Protein AF-0000000073258471 (afdb_homodimer)

Nearest PDB structures (foldseek):
  2gff-assembly1_A  TM=7.122E-01  e=3.377E-06  Yersinia pestis
  2omo-assembly4_E  TM=6.861E-01  e=1.887E-05  Nitrosomonas europaea
  3qmq-assembly2_B  TM=5.852E-01  e=1.166E-05  Escherichia coli str. K-12 substr. MG1655
  2ifx-assembly1_B  TM=6.495E-01  e=3.056E-05  Cupriavidus necator
  3gz7-assembly1_B  TM=7.194E-01  e=6.766E-04  Bordetella bronchiseptica

Radius of gyration: 17.15 Å; Cα contacts (8 Å, |Δi|>4): 404; chains: 2; bounding box: 32×53×40 Å

Organism: Gibberella zeae (strain ATCC MYA-4620 / CBS 123657 / FGSC 9075 / NRRL 31084 / PH-1) (NCBI:txid229533)

Sequence (202 aa):
MATIIIQYPSGHDFDVDYYVKTHMPLAEKTWKSKGLQSAQVIKLGGDSPYQLYTIMKWESMAHFQAAATAEDAKNVHDDVKNFTTATAELRVGETIADSKLMATIIIQYPSGHDFDVDYYVKTHMPLAEKTWKSKGLQSAQVIKLGGDSPYQLYTIMKWESMAHFQAAATAEDAKNVHDDVKNFTTATAELRVGETIADSKL

Structure (mmCIF, N/CA/C/O backbone):
data_AF-0000000073258471-model_v1
#
loop_
_entity.id
_entity.type
_entity.pdbx_description
1 polymer 'Chromosome 3, complete genome'
#
loop_
_atom_site.group_PDB
_atom_site.id
_atom_site.type_symbol
_atom_site.label_atom_id
_atom_site.label_alt_id
_atom_site.label_comp_id
_atom_site.label_asym_id
_atom_site.label_entity_id
_atom_site.label_seq_id
_atom_site.pdbx_PDB_ins_code
_atom_site.Cartn_x
_atom_site.Cartn_y
_atom_site.Cartn_z
_atom_site.occupancy
_atom_site.B_iso_or_equiv
_atom_site.auth_seq_id
_atom_site.auth_comp_id
_atom_site.auth_asym_id
_atom_site.auth_atom_id
_atom_site.pdbx_PDB_model_num
ATOM 1 N N . MET A 1 1 ? -1.993 9.875 -11.414 1 89.69 1 MET A N 1
ATOM 2 C CA . MET A 1 1 ? -2.416 10.156 -10.047 1 89.69 1 MET A CA 1
ATOM 3 C C . MET A 1 1 ? -1.337 9.758 -9.047 1 89.69 1 MET A C 1
ATOM 5 O O . MET A 1 1 ? -0.807 8.641 -9.109 1 89.69 1 MET A O 1
ATOM 9 N N . ALA A 1 2 ? -0.877 10.75 -8.227 1 97.62 2 ALA A N 1
ATOM 10 C CA . ALA A 1 2 ? 0.203 10.508 -7.27 1 97.62 2 ALA A CA 1
ATOM 11 C C . ALA A 1 2 ? -0.269 9.625 -6.121 1 97.62 2 ALA A C 1
ATOM 13 O O . ALA A 1 2 ? -1.412 9.734 -5.676 1 97.62 2 ALA A O 1
ATOM 14 N N . THR A 1 3 ? 0.584 8.695 -5.738 1 98.62 3 THR A N 1
ATOM 15 C CA . THR A 1 3 ? 0.304 7.836 -4.598 1 98.62 3 THR A CA 1
ATOM 16 C C . THR A 1 3 ? 1.38 7.992 -3.525 1 98.62 3 THR A C 1
ATOM 18 O O . THR A 1 3 ? 2.572 7.875 -3.814 1 98.62 3 THR A O 1
ATOM 21 N N . ILE A 1 4 ? 0.947 8.312 -2.312 1 98.44 4 ILE A N 1
ATOM 22 C CA . ILE A 1 4 ? 1.842 8.453 -1.17 1 98.44 4 ILE A CA 1
ATOM 23 C C . ILE A 1 4 ? 1.637 7.285 -0.206 1 98.44 4 ILE A C 1
ATOM 25 O O . ILE A 1 4 ? 0.507 6.988 0.188 1 98.44 4 ILE A O 1
ATOM 29 N N . ILE A 1 5 ? 2.754 6.652 0.148 1 98.56 5 ILE A N 1
ATOM 30 C CA . ILE A 1 5 ? 2.734 5.566 1.122 1 98.56 5 ILE A CA 1
ATOM 31 C C . ILE A 1 5 ? 3.443 6.008 2.4 1 98.56 5 ILE A C 1
ATOM 33 O O . ILE A 1 5 ? 4.613 6.395 2.367 1 98.56 5 ILE A O 1
ATOM 37 N N . ILE A 1 6 ? 2.691 5.992 3.479 1 98.62 6 ILE A N 1
ATOM 38 C CA . ILE A 1 6 ? 3.25 6.273 4.797 1 98.62 6 ILE A CA 1
ATOM 39 C C . ILE A 1 6 ? 3.438 4.965 5.566 1 98.62 6 ILE A C 1
ATOM 41 O O . ILE A 1 6 ? 2.477 4.23 5.797 1 98.62 6 ILE A O 1
ATOM 45 N N . GLN A 1 7 ? 4.703 4.73 5.949 1 98.56 7 GLN A N 1
ATOM 46 C CA . GLN A 1 7 ? 5.031 3.494 6.652 1 98.56 7 GLN A CA 1
ATOM 47 C C . GLN A 1 7 ? 5.488 3.779 8.078 1 98.56 7 GLN A C 1
ATOM 49 O O . GLN A 1 7 ? 6.445 4.527 8.297 1 98.56 7 GLN A O 1
ATOM 54 N N . TYR A 1 8 ? 4.82 3.156 9.023 1 98.75 8 TYR A N 1
ATOM 55 C CA . TYR A 1 8 ? 5.18 3.324 10.43 1 98.75 8 TYR A CA 1
ATOM 56 C C . TYR A 1 8 ? 5.941 2.107 10.945 1 98.75 8 TYR A C 1
ATOM 58 O O . TYR A 1 8 ? 5.402 0.999 10.977 1 98.75 8 TYR A O 1
ATOM 66 N N . PRO A 1 9 ? 7.16 2.273 11.391 1 98.12 9 PRO A N 1
ATOM 67 C CA . PRO A 1 9 ? 7.961 1.142 11.867 1 98.12 9 PRO A CA 1
ATOM 68 C C . PRO A 1 9 ? 7.371 0.473 13.102 1 98.12 9 PRO A C 1
ATOM 70 O O . PRO A 1 9 ? 6.688 1.127 13.898 1 98.12 9 PRO A O 1
ATOM 73 N N . SER A 1 10 ? 7.703 -0.788 13.258 1 97.88 10 SER A N 1
ATOM 74 C CA . SER A 1 10 ? 7.367 -1.54 14.461 1 97.88 10 SER A CA 1
ATOM 75 C C . SER A 1 10 ? 8.266 -1.14 15.625 1 97.88 10 SER A C 1
ATOM 77 O O . SER A 1 10 ? 9.305 -0.508 15.43 1 97.88 10 SER A O 1
ATOM 79 N N . GLY A 1 11 ? 7.801 -1.448 16.828 1 96.69 11 GLY A N 1
ATOM 80 C CA . GLY A 1 11 ? 8.648 -1.242 18 1 96.69 11 GLY A CA 1
ATOM 81 C C . GLY A 1 11 ? 8.328 0.032 18.75 1 96.69 11 GLY A C 1
ATOM 82 O O . GLY A 1 11 ? 8.969 0.341 19.766 1 96.69 11 GLY A O 1
ATOM 83 N N . HIS A 1 12 ? 7.359 0.754 18.25 1 97.19 12 HIS A N 1
ATOM 84 C CA . HIS A 1 12 ? 6.93 1.992 18.891 1 97.19 12 HIS A CA 1
ATOM 85 C C . HIS A 1 12 ? 5.457 1.932 19.266 1 97.19 12 HIS A C 1
ATOM 87 O O . HIS A 1 12 ? 4.691 1.155 18.703 1 97.19 12 HIS A O 1
ATOM 93 N N . ASP A 1 13 ? 5.086 2.678 20.234 1 96.56 13 ASP A N 1
ATOM 94 C CA . ASP A 1 13 ? 3.67 2.818 20.562 1 96.56 13 ASP A CA 1
ATOM 95 C C . ASP A 1 13 ? 2.895 3.426 19.406 1 96.56 13 ASP A C 1
ATOM 97 O O . ASP A 1 13 ? 3.389 4.328 18.719 1 96.56 13 ASP A O 1
ATOM 101 N N . PHE A 1 14 ? 1.704 2.875 19.25 1 98.44 14 PHE A N 1
ATOM 102 C CA . PHE A 1 14 ? 0.811 3.383 18.219 1 98.44 14 PHE A CA 1
ATOM 103 C C . PHE A 1 14 ? -0.645 3.266 18.656 1 98.44 14 PHE A C 1
ATOM 105 O O . PHE A 1 14 ? -1.152 2.16 18.844 1 98.44 14 PHE A O 1
ATOM 112 N N . ASP A 1 15 ? -1.34 4.383 18.828 1 98.81 15 ASP A N 1
ATOM 113 C CA . ASP A 1 15 ? -2.764 4.398 19.141 1 98.81 15 ASP A CA 1
ATOM 114 C C . ASP A 1 15 ? -3.613 4.34 17.875 1 98.81 15 ASP A C 1
ATOM 116 O O . ASP A 1 15 ? -4.07 5.371 17.375 1 98.81 15 ASP A O 1
ATOM 120 N N . VAL A 1 16 ? -3.873 3.15 17.469 1 98.5 16 VAL A N 1
ATOM 121 C CA . VAL A 1 16 ? -4.539 2.898 16.203 1 98.5 16 VAL A CA 1
ATOM 122 C C . VAL A 1 16 ? -5.934 3.512 16.219 1 98.5 16 VAL A C 1
ATOM 124 O O . VAL A 1 16 ? -6.375 4.094 15.227 1 98.5 16 VAL A O 1
ATOM 127 N N . ASP A 1 17 ? -6.633 3.391 17.312 1 98.69 17 ASP A N 1
ATOM 128 C CA . ASP A 1 17 ? -7.98 3.949 17.406 1 98.69 17 ASP A CA 1
ATOM 129 C C . ASP A 1 17 ? -7.965 5.461 17.188 1 98.69 17 ASP A C 1
ATOM 131 O O . ASP A 1 17 ? -8.773 5.992 16.422 1 98.69 17 ASP A O 1
ATOM 135 N N . TYR A 1 18 ? -7.051 6.133 17.859 1 98.94 18 TYR A N 1
ATOM 136 C CA . TYR A 1 18 ? -6.918 7.574 17.688 1 98.94 18 TYR A CA 1
ATOM 137 C C . TYR A 1 18 ? -6.578 7.914 16.234 1 98.94 18 TYR A C 1
ATOM 139 O O . TYR A 1 18 ? -7.125 8.867 15.672 1 98.94 18 TYR A O 1
ATOM 147 N N . TYR A 1 19 ? -5.66 7.145 15.672 1 98.88 19 TYR A N 1
ATOM 148 C CA . TYR A 1 19 ? -5.223 7.395 14.305 1 98.88 19 TYR A CA 1
ATOM 149 C C . TYR A 1 19 ? -6.398 7.336 13.336 1 98.88 19 TYR A C 1
ATOM 151 O O . TYR A 1 19 ? -6.594 8.25 12.531 1 98.88 19 TYR A O 1
ATOM 159 N N . VAL A 1 20 ? -7.234 6.297 13.438 1 98.75 20 VAL A N 1
ATOM 160 C CA . VAL A 1 20 ? -8.297 6.035 12.477 1 98.75 20 VAL A CA 1
ATOM 161 C C . VAL A 1 20 ? -9.484 6.957 12.75 1 98.75 20 VAL A C 1
ATOM 163 O O . VAL A 1 20 ? -10.078 7.512 11.82 1 98.75 20 VAL A O 1
ATOM 166 N N . LYS A 1 21 ? -9.734 7.246 13.961 1 98.69 21 LYS A N 1
ATOM 167 C CA . LYS A 1 21 ? -10.984 7.922 14.289 1 98.69 21 LYS A CA 1
ATOM 168 C C . LYS A 1 21 ? -10.781 9.43 14.406 1 98.69 21 LYS A C 1
ATOM 170 O O . LYS A 1 21 ? -11.75 10.195 14.383 1 98.69 21 LYS A O 1
ATOM 175 N N . THR A 1 22 ? -9.547 9.852 14.562 1 98.88 22 THR A N 1
ATOM 176 C CA . THR A 1 22 ? -9.312 11.273 14.812 1 98.88 22 THR A CA 1
ATOM 177 C C . THR A 1 22 ? -8.32 11.836 13.805 1 98.88 22 THR A C 1
ATOM 179 O O . THR A 1 22 ? -8.625 12.797 13.094 1 98.88 22 THR A O 1
ATOM 182 N N . HIS A 1 23 ? -7.137 11.25 13.703 1 98.88 23 HIS A N 1
ATOM 183 C CA . HIS A 1 23 ? -6.078 11.828 12.883 1 98.88 23 HIS A CA 1
ATOM 184 C C . HIS A 1 23 ? -6.449 11.805 11.406 1 98.88 23 HIS A C 1
ATOM 186 O O . HIS A 1 23 ? -6.293 12.805 10.703 1 98.88 23 HIS A O 1
ATOM 192 N N . MET A 1 24 ? -6.891 10.633 10.922 1 98.69 24 MET A N 1
ATOM 193 C CA . MET A 1 24 ? -7.195 10.508 9.5 1 98.69 24 MET A CA 1
ATOM 194 C C . MET A 1 24 ? -8.336 11.445 9.102 1 98.69 24 MET A C 1
ATOM 196 O O . MET A 1 24 ? -8.242 12.156 8.102 1 98.69 24 MET A O 1
ATOM 200 N N . PRO A 1 25 ? -9.422 11.57 9.898 1 98.62 25 PRO A N 1
ATOM 201 C CA . PRO A 1 25 ? -10.453 12.562 9.578 1 98.62 25 PRO A CA 1
ATOM 202 C C . PRO A 1 25 ? -9.914 13.992 9.586 1 98.62 25 PRO A C 1
ATOM 204 O O . PRO A 1 25 ? -10.328 14.812 8.766 1 98.62 25 PRO A O 1
ATOM 207 N N . LEU A 1 26 ? -9.008 14.352 10.477 1 98.75 26 LEU A N 1
ATOM 208 C CA . LEU A 1 26 ? -8.359 15.656 10.484 1 98.75 26 LEU A CA 1
ATOM 209 C C . LEU A 1 26 ? -7.617 15.906 9.18 1 98.75 26 LEU A C 1
ATOM 211 O O . LEU A 1 26 ? -7.762 16.969 8.57 1 98.75 26 LEU A O 1
ATOM 215 N N . ALA A 1 27 ? -6.828 14.922 8.719 1 98.69 27 ALA A N 1
ATOM 216 C CA . ALA A 1 27 ? -6.086 15.031 7.465 1 98.69 27 ALA A CA 1
ATOM 217 C C . ALA A 1 27 ? -7.031 15.203 6.281 1 98.69 27 ALA A C 1
ATOM 219 O O . ALA A 1 27 ? -6.805 16.047 5.41 1 98.69 27 ALA A O 1
ATOM 220 N N . GLU A 1 28 ? -8.062 14.422 6.242 1 98.56 28 GLU A N 1
ATOM 221 C CA . GLU A 1 28 ? -9.031 14.469 5.148 1 98.56 28 GLU A CA 1
ATOM 222 C C . GLU A 1 28 ? -9.727 15.82 5.082 1 98.56 28 GLU A C 1
ATOM 224 O O . GLU A 1 28 ? -9.891 16.391 4.004 1 98.56 28 GLU A O 1
ATOM 229 N N . LYS A 1 29 ? -10.164 16.328 6.238 1 98.25 29 LYS A N 1
ATOM 230 C CA . LYS A 1 29 ? -10.781 17.641 6.297 1 98.25 29 LYS A CA 1
ATOM 231 C C . LYS A 1 29 ? -9.836 18.719 5.777 1 98.25 29 LYS A C 1
ATOM 233 O O . LYS A 1 29 ? -10.258 19.641 5.066 1 98.25 29 LYS A O 1
ATOM 238 N 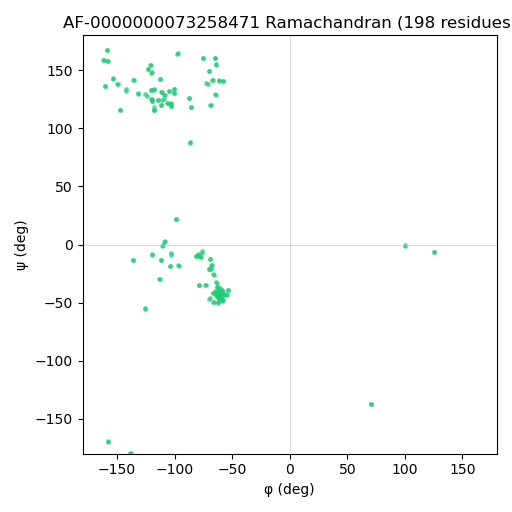N . THR A 1 30 ? -8.609 18.594 6.113 1 98.56 30 THR A N 1
ATOM 239 C CA . THR A 1 30 ? -7.598 19.578 5.77 1 98.56 30 THR A CA 1
ATOM 240 C C . THR A 1 30 ? -7.266 19.516 4.281 1 98.56 30 THR A C 1
ATOM 242 O O . THR A 1 30 ? -7.039 20.547 3.646 1 98.56 30 THR A O 1
ATOM 245 N N . TRP A 1 31 ? -7.281 18.281 3.641 1 98.69 31 TRP A N 1
ATOM 246 C CA . TRP A 1 31 ? -6.582 18.125 2.369 1 98.69 31 TRP A CA 1
ATOM 247 C C . TRP A 1 31 ? -7.551 17.719 1.264 1 98.69 31 TRP A C 1
ATOM 249 O O . TRP A 1 31 ? -7.191 17.719 0.084 1 98.69 31 TRP A O 1
ATOM 259 N N . LYS A 1 32 ? -8.82 17.391 1.604 1 98.31 32 LYS A N 1
ATOM 260 C CA . LYS A 1 32 ? -9.766 16.969 0.581 1 98.31 32 LYS A CA 1
ATOM 261 C C . LYS A 1 32 ? -9.914 18.016 -0.511 1 98.31 32 LYS A C 1
ATOM 263 O O . LYS A 1 32 ? -9.938 17.688 -1.699 1 98.31 32 LYS A O 1
ATOM 268 N N . SER A 1 33 ? -10.016 19.234 -0.161 1 98.38 33 SER A N 1
ATOM 269 C CA . SER A 1 33 ? -10.195 20.312 -1.138 1 98.38 33 SER A CA 1
ATOM 270 C C . SER A 1 33 ? -8.891 20.641 -1.857 1 98.38 33 SER A C 1
ATOM 272 O O . SER A 1 33 ? -8.883 21.422 -2.809 1 98.38 33 SER A O 1
ATOM 274 N N . LYS A 1 34 ? -7.855 20.031 -1.425 1 98.5 34 LYS A N 1
ATOM 275 C CA . LYS A 1 34 ? -6.539 20.344 -1.972 1 98.5 34 LYS A CA 1
ATOM 276 C C . LYS A 1 34 ? -6.016 19.203 -2.834 1 98.5 34 LYS A C 1
ATOM 278 O O . LYS A 1 34 ? -4.844 19.203 -3.223 1 98.5 34 LYS A O 1
ATOM 283 N N . GLY A 1 35 ? -6.801 18.172 -3.002 1 98.5 35 GLY A N 1
ATOM 284 C CA . GLY A 1 35 ? -6.414 17.188 -3.996 1 98.5 35 GLY A CA 1
ATOM 285 C C . GLY A 1 35 ? -6.328 15.773 -3.436 1 98.5 35 GLY A C 1
ATOM 286 O O . GLY A 1 35 ? -6.074 14.82 -4.172 1 98.5 35 GLY A O 1
ATOM 287 N N . LEU A 1 36 ? -6.473 15.602 -2.102 1 98.69 36 LEU A N 1
ATOM 288 C CA . LEU A 1 36 ? -6.555 14.25 -1.562 1 98.69 36 LEU A CA 1
ATOM 289 C C . LEU A 1 36 ? -7.809 13.539 -2.061 1 98.69 36 LEU A C 1
ATOM 291 O O . LEU A 1 36 ? -8.922 14.047 -1.909 1 98.69 36 LEU A O 1
ATOM 295 N N . GLN A 1 37 ? -7.582 12.289 -2.598 1 98.62 37 GLN A N 1
ATOM 296 C CA . GLN A 1 37 ? -8.711 11.625 -3.242 1 98.62 37 GLN A CA 1
ATOM 297 C C . GLN A 1 37 ? -9.133 10.383 -2.465 1 98.62 37 GLN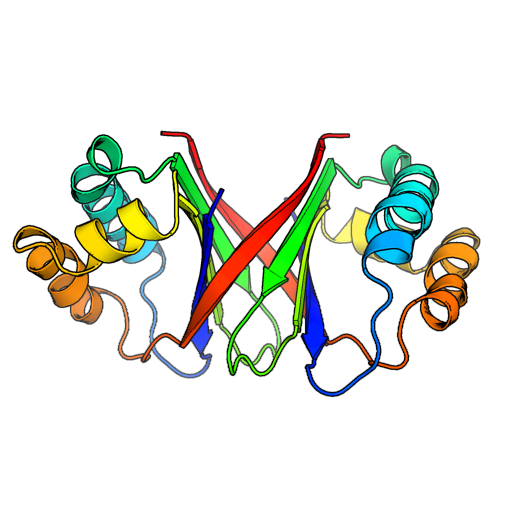 A C 1
ATOM 299 O O . GLN A 1 37 ? -10.289 9.961 -2.545 1 98.62 37 GLN A O 1
ATOM 304 N N . SER A 1 38 ? -8.234 9.75 -1.79 1 98.44 38 SER A N 1
ATOM 305 C CA . SER A 1 38 ? -8.547 8.562 -0.998 1 98.44 38 SER A CA 1
ATOM 306 C C . SER A 1 38 ? -7.445 8.273 0.02 1 98.44 38 SER A C 1
ATOM 308 O O . SER A 1 38 ? -6.32 8.758 -0.121 1 98.44 38 SER A O 1
ATOM 310 N N . ALA A 1 39 ? -7.766 7.547 1.03 1 98.56 39 ALA A N 1
ATOM 311 C CA . ALA A 1 39 ? -6.84 7.047 2.045 1 98.56 39 ALA A CA 1
ATOM 312 C C . ALA A 1 39 ? -7.219 5.637 2.486 1 98.56 39 ALA A C 1
ATOM 314 O O . ALA A 1 39 ? -8.398 5.352 2.727 1 98.56 39 ALA A O 1
ATOM 315 N N . GLN A 1 40 ? -6.285 4.816 2.547 1 98.56 40 GLN A N 1
ATOM 316 C CA . GLN A 1 40 ? -6.406 3.436 3.004 1 98.56 40 GLN A CA 1
ATOM 317 C C . GLN A 1 40 ? -5.418 3.137 4.129 1 98.56 40 GLN A C 1
ATOM 319 O O . GLN A 1 40 ? -4.223 3.404 3.996 1 98.56 40 GLN A O 1
ATOM 324 N N . VAL A 1 41 ? -5.914 2.576 5.223 1 98.81 41 VAL A N 1
ATOM 325 C CA . VAL A 1 41 ? -5.074 2.209 6.355 1 98.81 41 VAL A CA 1
ATOM 326 C C . VAL A 1 41 ? -4.992 0.688 6.469 1 98.81 41 VAL A C 1
ATOM 328 O O . VAL A 1 41 ? -6.016 0.013 6.582 1 98.81 41 VAL A O 1
ATOM 331 N N . ILE A 1 42 ? -3.756 0.222 6.465 1 98.69 42 ILE A N 1
ATOM 332 C CA . ILE A 1 42 ? -3.486 -1.209 6.559 1 98.69 42 ILE A CA 1
ATOM 333 C C . ILE A 1 42 ? -2.695 -1.504 7.832 1 98.69 42 ILE A C 1
ATOM 335 O O . ILE A 1 42 ? -1.569 -1.027 7.992 1 98.69 42 ILE A O 1
ATOM 339 N N . LYS A 1 43 ? -3.301 -2.266 8.742 1 98.62 43 LYS A N 1
ATOM 340 C CA . LYS A 1 43 ? -2.578 -2.73 9.922 1 98.62 43 LYS A CA 1
ATOM 341 C C . LYS A 1 43 ? -1.846 -4.039 9.633 1 98.62 43 LYS A C 1
ATOM 343 O O . LYS A 1 43 ? -2.441 -4.988 9.125 1 98.62 43 LYS A O 1
ATOM 348 N N . LEU A 1 44 ? -0.536 -3.998 9.93 1 97.94 44 LEU A N 1
ATOM 349 C CA . LEU A 1 44 ? 0.286 -5.172 9.656 1 97.94 44 LEU A CA 1
ATOM 350 C C . LEU A 1 44 ? 0.464 -6.016 10.914 1 97.94 44 LEU A C 1
ATOM 352 O O . LEU A 1 44 ? 0.142 -5.566 12.016 1 97.94 44 LEU A O 1
ATOM 356 N N . GLY A 1 45 ? 0.901 -7.254 10.711 1 88.38 45 GLY A N 1
ATOM 357 C CA . GLY A 1 45 ? 1.068 -8.172 11.828 1 88.38 45 GLY A CA 1
ATOM 358 C C . GLY A 1 45 ? 2.342 -8.992 11.742 1 88.38 45 GLY A C 1
ATOM 359 O O . GLY A 1 45 ? 3.205 -8.719 10.898 1 88.38 45 GLY A O 1
ATOM 360 N N . GLY A 1 46 ? 2.387 -9.766 12.758 1 85.94 46 GLY A N 1
ATOM 361 C CA . GLY A 1 46 ? 3.514 -10.688 12.797 1 85.94 46 GLY A CA 1
ATOM 362 C C . GLY A 1 46 ? 4.836 -9.992 13.062 1 85.94 46 GLY A C 1
ATOM 363 O O . GLY A 1 46 ? 4.926 -9.125 13.93 1 85.94 46 GLY A O 1
ATOM 364 N N . ASP A 1 47 ? 5.914 -10.445 12.273 1 91.69 47 ASP A N 1
ATOM 365 C CA . ASP A 1 47 ? 7.266 -9.938 12.484 1 91.69 47 ASP A CA 1
ATOM 366 C C . ASP A 1 47 ? 7.602 -8.836 11.484 1 91.69 47 ASP A C 1
ATOM 368 O O . ASP A 1 47 ? 8.773 -8.555 11.234 1 91.69 47 ASP A O 1
ATOM 372 N N . SER A 1 48 ? 6.625 -8.25 10.969 1 95.88 48 SER A N 1
ATOM 373 C CA . SER A 1 48 ? 6.848 -7.176 10.008 1 95.88 48 SER A CA 1
ATOM 374 C C . SER A 1 48 ? 7.676 -6.051 10.617 1 95.88 48 SER A C 1
ATOM 376 O O . SER A 1 48 ? 7.457 -5.668 11.773 1 95.88 48 SER A O 1
ATOM 378 N N . PRO A 1 49 ? 8.609 -5.453 9.859 1 97.56 49 PRO A N 1
ATOM 379 C CA . PRO A 1 49 ? 9.352 -4.289 10.352 1 97.56 49 PRO A CA 1
ATOM 380 C C . PRO A 1 49 ? 8.477 -3.041 10.477 1 97.56 49 PRO A C 1
ATOM 382 O O . PRO A 1 49 ? 8.883 -2.059 11.102 1 97.56 49 PRO A O 1
ATOM 385 N N . TYR A 1 50 ? 7.336 -3.084 9.93 1 98.44 50 TYR A N 1
ATOM 386 C CA . TYR A 1 50 ? 6.363 -2 10.031 1 98.44 50 TYR A CA 1
ATOM 387 C C . TYR A 1 50 ? 5.074 -2.48 10.688 1 98.44 50 TYR A C 1
ATOM 389 O O . TYR A 1 50 ? 4.688 -3.641 10.531 1 98.44 50 TYR A O 1
ATOM 397 N N . GLN A 1 51 ? 4.453 -1.599 11.383 1 98.38 51 GLN A N 1
ATOM 398 C CA . GLN A 1 51 ? 3.23 -1.983 12.07 1 98.38 51 GLN A CA 1
ATOM 399 C C . GLN A 1 51 ? 1.997 -1.451 11.344 1 98.38 51 GLN A C 1
ATOM 401 O O . GLN A 1 51 ? 0.889 -1.954 11.539 1 98.38 51 GLN A O 1
ATOM 406 N N . LEU A 1 52 ? 2.164 -0.453 10.469 1 98.69 52 LEU A N 1
ATOM 407 C CA . LEU A 1 52 ? 1.018 0.166 9.812 1 98.69 52 LEU A CA 1
ATOM 408 C C . LEU A 1 52 ? 1.449 0.917 8.555 1 98.69 52 LEU A C 1
ATOM 410 O O . LEU A 1 52 ? 2.463 1.618 8.57 1 98.69 52 LEU A O 1
ATOM 414 N N . TYR A 1 53 ? 0.665 0.75 7.461 1 98.81 53 TYR A N 1
ATOM 415 C CA . TYR A 1 53 ? 0.773 1.567 6.258 1 98.81 53 TYR A CA 1
ATOM 416 C C . TYR A 1 53 ? -0.471 2.428 6.07 1 98.81 53 TYR A C 1
ATOM 418 O O . TYR A 1 53 ? -1.591 1.971 6.309 1 98.81 53 TYR A O 1
ATOM 426 N N . THR A 1 54 ? -0.289 3.588 5.617 1 98.88 54 THR A N 1
ATOM 427 C CA . THR A 1 54 ? -1.357 4.395 5.039 1 98.88 54 THR A CA 1
ATOM 428 C C . THR A 1 54 ? -1.052 4.738 3.586 1 98.88 54 THR A C 1
ATOM 430 O O . THR A 1 54 ? 0.017 5.27 3.279 1 98.88 54 THR A O 1
ATOM 433 N N . ILE A 1 55 ? -1.939 4.387 2.695 1 98.69 55 ILE A N 1
ATOM 434 C CA . ILE A 1 55 ? -1.817 4.672 1.27 1 98.69 55 ILE A CA 1
ATOM 435 C C . ILE A 1 55 ? -2.797 5.777 0.879 1 98.69 55 ILE A C 1
ATOM 437 O O . ILE A 1 55 ? -4.008 5.637 1.064 1 98.69 55 ILE A O 1
ATOM 441 N N . MET A 1 56 ? -2.23 6.848 0.338 1 98.75 56 MET A N 1
ATOM 442 C CA . MET A 1 56 ? -3.059 7.992 -0.033 1 98.75 56 MET A CA 1
ATOM 443 C C . MET A 1 56 ? -2.938 8.289 -1.523 1 98.75 56 MET A C 1
ATOM 445 O O . MET A 1 56 ? -1.832 8.336 -2.064 1 98.75 56 MET A O 1
ATOM 449 N N . LYS A 1 57 ? -4.07 8.492 -2.172 1 98.62 57 LYS A N 1
ATOM 450 C CA . LYS A 1 57 ? -4.117 8.922 -3.566 1 98.62 57 LYS A CA 1
ATOM 451 C C . LYS A 1 57 ? -4.387 10.422 -3.672 1 98.62 57 LYS A C 1
ATOM 453 O O . LYS A 1 57 ? -5.293 10.938 -3.016 1 98.62 57 LYS A O 1
ATOM 458 N N . TRP A 1 58 ? -3.623 11.047 -4.5 1 98.62 58 TRP A N 1
ATOM 459 C CA . TRP A 1 58 ? -3.693 12.492 -4.703 1 98.62 58 TRP A CA 1
ATOM 460 C C . TRP A 1 58 ? -3.947 12.82 -6.172 1 98.62 58 TRP A C 1
ATOM 462 O O . TRP A 1 58 ? -3.516 12.086 -7.062 1 98.62 58 TRP A O 1
ATOM 472 N N . GLU A 1 59 ? -4.559 13.883 -6.367 1 98.19 59 GLU A N 1
ATOM 473 C CA . GLU A 1 59 ? -4.844 14.344 -7.723 1 98.19 59 GLU A CA 1
ATOM 474 C C . GLU A 1 59 ? -3.566 14.43 -8.555 1 98.19 59 GLU A C 1
ATOM 476 O O . GLU A 1 59 ? -3.576 14.125 -9.75 1 98.19 59 GLU A O 1
ATOM 481 N N . SER A 1 60 ? -2.484 14.953 -8.008 1 97.81 60 SER A N 1
ATOM 482 C CA . SER A 1 60 ? -1.171 15.047 -8.641 1 97.81 60 SER A CA 1
ATOM 483 C C . SER A 1 60 ? -0.068 15.195 -7.598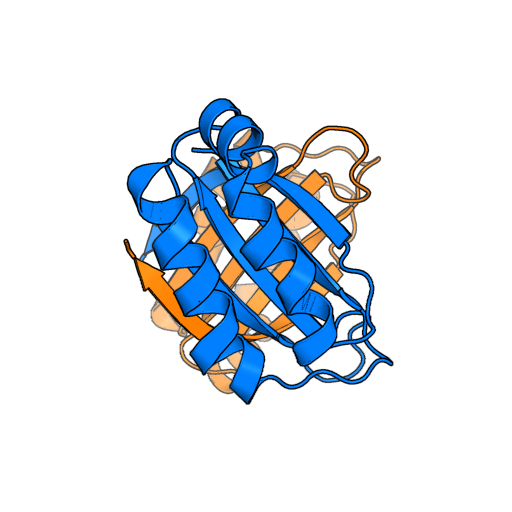 1 97.81 60 SER A C 1
ATOM 485 O O . SER A 1 60 ? -0.348 15.43 -6.418 1 97.81 60 SER A O 1
ATOM 487 N N . MET A 1 61 ? 1.121 15.031 -8.086 1 96.5 61 MET A N 1
ATOM 488 C CA . MET A 1 61 ? 2.262 15.273 -7.207 1 96.5 61 MET A CA 1
ATOM 489 C C . MET A 1 61 ? 2.309 16.734 -6.77 1 96.5 61 MET A C 1
ATOM 491 O O . MET A 1 61 ? 2.676 17.031 -5.633 1 96.5 61 MET A O 1
ATOM 495 N N . ALA A 1 62 ? 1.937 17.641 -7.672 1 97.94 62 ALA A N 1
ATOM 496 C CA . ALA A 1 62 ? 1.925 19.062 -7.348 1 97.94 62 ALA A CA 1
ATOM 497 C C . ALA A 1 62 ? 0.917 19.359 -6.242 1 97.94 62 ALA A C 1
ATOM 499 O O . ALA A 1 62 ? 1.207 20.125 -5.324 1 97.94 62 ALA A O 1
ATOM 500 N N . HIS A 1 63 ? -0.262 18.781 -6.281 1 98.31 63 HIS A N 1
ATOM 501 C CA . HIS A 1 63 ? -1.275 18.953 -5.25 1 98.31 63 HIS A CA 1
ATOM 502 C C . HIS A 1 63 ? -0.779 18.453 -3.895 1 98.31 63 HIS A C 1
ATOM 504 O O . HIS A 1 63 ? -0.955 19.141 -2.879 1 98.31 63 HIS A O 1
ATOM 510 N N . PHE A 1 64 ? -0.122 17.312 -3.871 1 98.25 64 PHE A N 1
ATOM 511 C CA . PHE A 1 64 ? 0.421 16.797 -2.623 1 98.25 64 PHE A CA 1
ATOM 512 C C . PHE A 1 64 ? 1.468 17.75 -2.049 1 98.25 64 PHE A C 1
ATOM 514 O O . PHE A 1 64 ? 1.406 18.109 -0.872 1 98.25 64 PHE A O 1
ATOM 521 N N . GLN A 1 65 ? 2.381 18.125 -2.91 1 97.62 65 GLN A N 1
ATOM 522 C CA . GLN A 1 65 ? 3.465 18.969 -2.436 1 97.62 65 GLN A CA 1
ATOM 523 C C . GLN A 1 65 ? 2.926 20.281 -1.87 1 97.62 65 GLN A C 1
ATOM 525 O O . GLN A 1 65 ? 3.352 20.734 -0.802 1 97.62 65 GLN A O 1
ATOM 530 N N . ALA A 1 66 ? 1.991 20.922 -2.518 1 98.44 66 ALA A N 1
ATOM 531 C CA . ALA A 1 66 ? 1.383 22.172 -2.057 1 98.44 66 ALA A CA 1
ATOM 532 C C . ALA A 1 66 ? 0.624 21.953 -0.75 1 98.44 66 ALA A C 1
ATOM 534 O O . ALA A 1 66 ? 0.744 22.75 0.182 1 98.44 66 ALA A O 1
ATOM 535 N N . ALA A 1 67 ? -0.139 20.844 -0.676 1 98.38 67 ALA A N 1
ATOM 536 C CA . ALA A 1 67 ? -0.958 20.562 0.5 1 98.38 67 ALA A CA 1
ATOM 537 C C . ALA A 1 67 ? -0.088 20.281 1.721 1 98.38 67 ALA A C 1
ATOM 539 O O . ALA A 1 67 ? -0.361 20.781 2.816 1 98.38 67 ALA A O 1
ATOM 540 N N . ALA A 1 68 ? 0.972 19.531 1.512 1 96.94 68 ALA A N 1
ATOM 541 C CA . ALA A 1 68 ? 1.824 19.078 2.609 1 96.94 68 ALA A CA 1
ATOM 542 C C . ALA A 1 68 ? 2.615 20.234 3.201 1 96.94 68 ALA A C 1
ATOM 544 O O . ALA A 1 68 ? 3.07 20.172 4.348 1 96.94 68 ALA A O 1
ATOM 545 N N . THR A 1 69 ? 2.77 21.312 2.432 1 97.19 69 THR A N 1
ATOM 546 C CA . THR A 1 69 ? 3.586 22.438 2.887 1 97.19 69 THR A CA 1
ATOM 547 C C . THR A 1 69 ? 2.717 23.656 3.186 1 97.19 69 THR A C 1
ATOM 549 O O . THR A 1 69 ? 3.229 24.719 3.553 1 97.19 69 THR A O 1
ATOM 552 N N . ALA A 1 70 ? 1.455 23.547 2.99 1 97.94 70 ALA A N 1
ATOM 553 C CA . ALA A 1 70 ? 0.539 24.641 3.303 1 97.94 70 ALA A CA 1
ATOM 554 C C . ALA A 1 70 ? 0.519 24.922 4.801 1 97.94 70 ALA A C 1
ATOM 556 O O . ALA A 1 70 ? 0.896 24.078 5.609 1 97.94 70 ALA A O 1
ATOM 557 N N . GLU A 1 71 ? 0.075 26.078 5.23 1 97.56 71 GLU A N 1
ATOM 558 C CA . GLU A 1 71 ? 0.07 26.516 6.625 1 97.56 71 GLU A CA 1
ATOM 559 C C . GLU A 1 71 ? -0.802 25.594 7.48 1 97.56 71 GLU A C 1
ATOM 561 O O . GLU A 1 71 ? -0.427 25.234 8.602 1 97.56 71 GLU A O 1
ATOM 566 N N . ASP A 1 72 ? -1.916 25.219 6.922 1 97.88 72 ASP A N 1
ATOM 567 C CA . ASP A 1 72 ? -2.848 24.438 7.73 1 97.88 72 ASP A CA 1
ATOM 568 C C . ASP A 1 72 ? -2.416 22.984 7.816 1 97.88 72 ASP A C 1
ATOM 570 O O . ASP A 1 72 ? -2.986 22.203 8.586 1 97.88 72 ASP A O 1
ATOM 574 N N . ALA A 1 73 ? -1.422 22.562 7.059 1 98.12 73 ALA A N 1
ATOM 575 C CA . ALA A 1 73 ? -0.864 21.219 7.195 1 98.12 73 ALA A CA 1
ATOM 576 C C . ALA A 1 73 ? -0.172 21.047 8.547 1 98.12 73 ALA A C 1
ATOM 578 O O . ALA A 1 73 ? 0.028 19.922 9.008 1 98.12 73 ALA A O 1
ATOM 579 N N . LYS A 1 74 ? 0.277 22.125 9.102 1 98 74 LYS A N 1
ATOM 580 C CA . LYS A 1 74 ? 0.938 22.109 10.398 1 98 74 LYS A CA 1
ATOM 581 C C . LYS A 1 74 ? 0.061 21.422 11.453 1 98 74 LYS A C 1
ATOM 583 O O . LYS A 1 74 ? 0.565 20.719 12.328 1 98 74 LYS A O 1
ATOM 588 N N . ASN A 1 75 ? -1.272 21.672 11.383 1 97.88 75 ASN A N 1
ATOM 589 C CA . ASN A 1 75 ? -2.197 21.047 12.32 1 97.88 75 ASN A CA 1
ATOM 590 C C . ASN A 1 75 ? -2.139 19.531 12.227 1 97.88 75 ASN A C 1
ATOM 592 O O . ASN A 1 75 ? -2.203 18.828 13.242 1 97.88 75 ASN A O 1
ATOM 596 N N . VAL A 1 76 ? -2.033 18.984 11.023 1 98.62 76 VAL A N 1
ATOM 597 C CA . VAL A 1 76 ? -1.967 17.547 10.789 1 98.62 76 VAL A CA 1
ATOM 598 C C . VAL A 1 76 ? -0.629 17 11.289 1 98.62 76 VAL A C 1
ATOM 600 O O . VAL A 1 76 ? -0.585 15.984 11.992 1 98.62 76 VAL A O 1
ATOM 603 N N . HIS A 1 77 ? 0.446 17.641 10.961 1 98.12 77 HIS A N 1
ATOM 604 C CA . HIS A 1 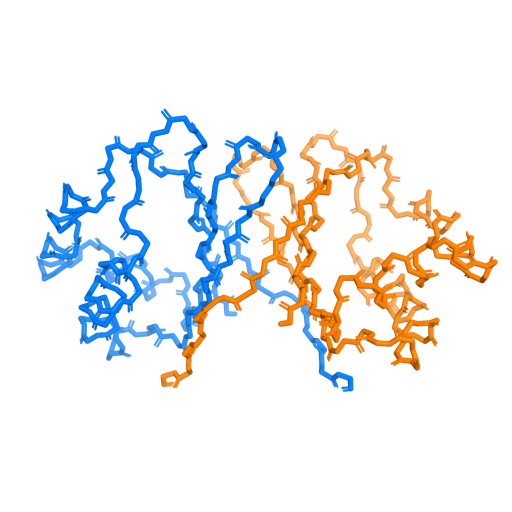77 ? 1.78 17.203 11.344 1 98.12 77 HIS A CA 1
ATOM 605 C C . HIS A 1 77 ? 1.961 17.234 12.859 1 98.12 77 HIS A C 1
ATOM 607 O O . HIS A 1 77 ? 2.521 16.312 13.445 1 98.12 77 HIS A O 1
ATOM 613 N N . ASP A 1 78 ? 1.424 18.312 13.531 1 98.31 78 ASP A N 1
ATOM 614 C CA . ASP A 1 78 ? 1.556 18.469 14.977 1 98.31 78 ASP A CA 1
ATOM 615 C C . ASP A 1 78 ? 0.745 17.406 15.719 1 98.31 78 ASP A C 1
ATOM 617 O O . ASP A 1 78 ? 0.995 17.125 16.891 1 98.31 78 ASP A O 1
ATOM 621 N N . ASP A 1 79 ? -0.199 16.844 15.047 1 98.75 79 ASP A N 1
ATOM 622 C CA . ASP A 1 79 ? -1.103 15.883 15.664 1 98.75 79 ASP A CA 1
ATOM 623 C C . ASP A 1 79 ? -0.437 14.516 15.797 1 98.75 79 ASP A C 1
ATOM 625 O O . ASP A 1 79 ? -0.932 13.648 16.516 1 98.75 79 ASP A O 1
ATOM 629 N N . VAL A 1 80 ? 0.751 14.258 15.164 1 98.62 80 VAL A N 1
ATOM 630 C CA . VAL A 1 80 ? 1.413 12.961 15.102 1 98.62 80 VAL A CA 1
ATOM 631 C C . VAL A 1 80 ? 1.807 12.516 16.516 1 98.62 80 VAL A C 1
ATOM 633 O O . VAL A 1 80 ? 1.681 11.344 16.859 1 98.62 80 VAL A O 1
ATOM 636 N N . LYS A 1 81 ? 2.127 13.406 17.359 1 98.44 81 LYS A N 1
ATOM 637 C CA . LYS A 1 81 ? 2.59 13.086 18.719 1 98.44 81 LYS A CA 1
ATOM 638 C C . LYS A 1 81 ? 1.468 12.477 19.547 1 98.44 81 LYS A C 1
ATOM 640 O O . LYS A 1 81 ? 1.722 11.891 20.609 1 98.44 81 LYS A O 1
ATOM 645 N N . ASN A 1 82 ? 0.227 12.648 19.125 1 98.75 82 ASN A N 1
ATOM 646 C CA . ASN A 1 82 ? -0.921 12.18 19.891 1 98.75 82 ASN A CA 1
ATOM 647 C C . ASN A 1 82 ? -1.177 10.695 19.672 1 98.75 82 ASN A C 1
ATOM 649 O O . ASN A 1 82 ? -1.939 10.078 20.422 1 98.75 82 ASN A O 1
ATOM 653 N N . PHE A 1 83 ? -0.498 10.062 18.703 1 98.88 83 PHE A N 1
ATOM 654 C CA . PHE A 1 83 ? -0.875 8.672 18.484 1 98.88 83 PHE A CA 1
ATOM 655 C C . PHE A 1 83 ? 0.361 7.793 18.312 1 98.88 83 PHE A C 1
ATOM 657 O O . PHE A 1 83 ? 0.269 6.562 18.375 1 98.88 83 PHE A O 1
ATOM 664 N N . THR A 1 84 ? 1.538 8.344 18.109 1 98.75 84 THR A N 1
ATOM 665 C CA . THR A 1 84 ? 2.705 7.477 17.969 1 98.75 84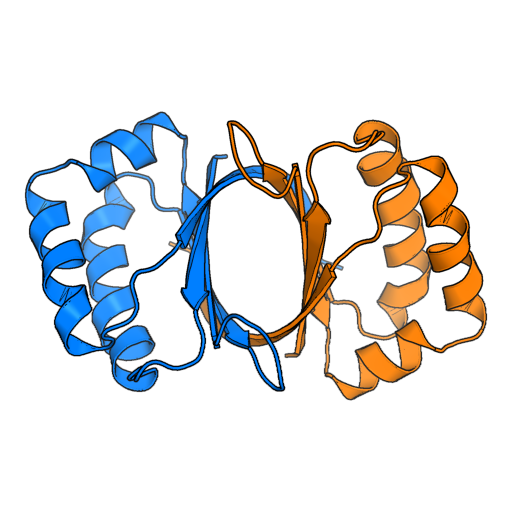 THR A CA 1
ATOM 666 C C . THR A 1 84 ? 3.988 8.25 18.281 1 98.75 84 THR A C 1
ATOM 668 O O . THR A 1 84 ? 4.023 9.477 18.156 1 98.75 84 THR A O 1
ATOM 671 N N . THR A 1 85 ? 5.008 7.551 18.625 1 97.75 85 THR A N 1
ATOM 672 C CA . THR A 1 85 ? 6.355 8.102 18.766 1 97.75 85 THR A CA 1
ATOM 673 C C . THR A 1 85 ? 7.223 7.715 17.562 1 97.75 85 THR A C 1
ATOM 675 O O . THR A 1 85 ? 8.359 8.18 17.453 1 97.75 85 THR A O 1
ATOM 678 N N . ALA A 1 86 ? 6.672 6.828 16.734 1 97.88 86 ALA A N 1
ATOM 679 C CA . ALA A 1 86 ? 7.43 6.391 15.562 1 97.88 86 ALA A CA 1
ATOM 680 C C . ALA A 1 86 ? 7.625 7.539 14.57 1 97.88 86 ALA A C 1
ATOM 682 O O . ALA A 1 86 ? 6.73 8.375 14.398 1 97.88 86 ALA A O 1
ATOM 683 N N . THR A 1 87 ? 8.789 7.605 13.969 1 97.81 87 THR A N 1
ATOM 684 C CA . THR A 1 87 ? 8.977 8.445 12.789 1 97.81 87 THR A CA 1
ATOM 685 C C . THR A 1 87 ? 8.586 7.691 11.523 1 97.81 87 THR A C 1
ATOM 687 O O . THR A 1 87 ? 9.18 6.66 11.195 1 97.81 87 THR A O 1
ATOM 690 N N . ALA A 1 88 ? 7.609 8.195 10.836 1 97.94 88 ALA A N 1
ATOM 691 C CA . ALA A 1 88 ? 7.113 7.527 9.641 1 97.94 88 ALA A CA 1
ATOM 692 C C . ALA A 1 88 ? 8.141 7.602 8.508 1 97.94 88 ALA A C 1
ATOM 694 O O . ALA A 1 88 ? 8.898 8.562 8.422 1 97.94 88 ALA A O 1
ATOM 695 N N . GLU A 1 89 ? 8.141 6.605 7.668 1 97.25 89 GLU A N 1
ATOM 696 C CA . GLU A 1 89 ? 8.828 6.637 6.383 1 97.25 89 GLU A CA 1
ATOM 697 C C . GLU A 1 89 ? 7.855 6.91 5.238 1 97.25 89 GLU A C 1
ATOM 699 O O . GLU A 1 89 ? 6.809 6.258 5.141 1 97.25 89 GLU A O 1
ATOM 704 N N . LEU A 1 90 ? 8.242 7.855 4.441 1 97.06 90 LEU A N 1
ATOM 705 C CA . LEU A 1 90 ? 7.375 8.242 3.334 1 97.06 90 LEU A CA 1
ATOM 706 C C . LEU A 1 90 ? 7.91 7.703 2.01 1 97.06 90 LEU A C 1
ATOM 708 O O . LEU A 1 90 ? 9.109 7.793 1.739 1 97.06 90 LEU A O 1
ATOM 712 N N . ARG A 1 91 ? 6.988 7.082 1.24 1 97.5 91 ARG A N 1
ATOM 713 C CA . ARG A 1 91 ? 7.277 6.668 -0.129 1 97.5 91 ARG A CA 1
ATOM 714 C C . ARG A 1 91 ? 6.367 7.387 -1.12 1 97.5 91 ARG A C 1
ATOM 716 O O . ARG A 1 91 ? 5.156 7.48 -0.908 1 97.5 91 ARG A O 1
ATOM 723 N N . VAL A 1 92 ? 7.023 7.863 -2.15 1 97.44 92 VAL A N 1
ATOM 724 C CA . VAL A 1 92 ? 6.293 8.602 -3.176 1 97.44 92 VAL A CA 1
ATOM 725 C C . VAL A 1 92 ? 6.262 7.797 -4.473 1 97.44 92 VAL A C 1
ATOM 727 O O . VAL A 1 92 ? 7.293 7.285 -4.918 1 97.44 92 VAL A O 1
ATOM 730 N N . GLY A 1 93 ? 5.055 7.695 -5.016 1 97.94 93 GLY A N 1
ATOM 731 C CA . GLY A 1 93 ? 4.938 6.965 -6.266 1 97.94 93 GLY A CA 1
ATOM 732 C C . GLY A 1 93 ? 3.699 7.336 -7.062 1 97.94 93 GLY A C 1
ATOM 733 O O . GLY A 1 93 ? 3.127 8.414 -6.863 1 97.94 93 GLY A O 1
ATOM 734 N N . GLU A 1 94 ? 3.457 6.547 -8.086 1 97.88 94 GLU A N 1
ATOM 735 C CA . GLU A 1 94 ? 2.295 6.672 -8.961 1 97.88 94 GLU A CA 1
ATOM 736 C C . GLU A 1 94 ? 1.607 5.324 -9.156 1 97.88 94 GLU A C 1
ATOM 738 O O . GLU A 1 94 ? 2.264 4.324 -9.453 1 97.88 94 GLU A O 1
ATOM 743 N N . THR A 1 95 ? 0.238 5.344 -8.938 1 98.12 95 THR A N 1
ATOM 744 C CA . THR A 1 95 ? -0.512 4.152 -9.328 1 98.12 95 THR A CA 1
ATOM 745 C C . THR A 1 95 ? -0.538 4.004 -10.852 1 98.12 95 THR A C 1
ATOM 747 O O . THR A 1 95 ? -1.064 4.867 -11.555 1 98.12 95 THR A O 1
ATOM 750 N N . ILE A 1 96 ? -0.014 2.895 -11.32 1 98.19 96 ILE A N 1
ATOM 751 C CA . ILE A 1 96 ? 0.118 2.764 -12.766 1 98.19 96 ILE A CA 1
ATOM 752 C C . ILE A 1 96 ? -0.835 1.685 -13.273 1 98.19 96 ILE A C 1
ATOM 754 O O . ILE A 1 96 ? -1.044 1.553 -14.484 1 98.19 96 ILE A O 1
ATOM 758 N N . ALA A 1 97 ? -1.384 0.894 -12.453 1 98 97 ALA A N 1
ATOM 759 C CA . ALA A 1 97 ? -2.432 -0.078 -12.758 1 98 97 ALA A CA 1
ATOM 760 C C . ALA A 1 97 ? -3.285 -0.365 -11.523 1 98 97 ALA A C 1
ATOM 762 O O . ALA A 1 97 ? -2.787 -0.341 -10.398 1 98 97 ALA A O 1
ATOM 763 N N . ASP A 1 98 ? -4.527 -0.552 -11.695 1 97 98 ASP A N 1
ATOM 764 C CA . ASP A 1 98 ? -5.453 -0.945 -10.633 1 97 98 ASP A CA 1
ATOM 765 C C . ASP A 1 98 ? -6.602 -1.781 -11.195 1 97 98 ASP A C 1
ATOM 767 O O . ASP A 1 98 ? -7.043 -1.564 -12.32 1 97 98 ASP A O 1
ATOM 771 N N . SER A 1 99 ? -6.938 -2.803 -10.469 1 96.31 99 SER A N 1
ATOM 772 C CA . SER A 1 99 ? -8.031 -3.668 -10.883 1 96.31 99 SER A CA 1
ATOM 773 C C . SER A 1 99 ? -8.945 -4.004 -9.711 1 96.31 99 SER A C 1
ATOM 775 O O . SER A 1 99 ? -8.492 -4.133 -8.57 1 96.31 99 SER A O 1
ATOM 777 N N . LYS A 1 100 ? -10.336 -4.059 -9.984 1 92.44 100 LYS A N 1
ATOM 778 C CA . LYS A 1 100 ? -11.375 -4.594 -9.109 1 92.44 100 LYS A CA 1
ATOM 779 C C . LYS A 1 100 ? -12.078 -5.781 -9.758 1 92.44 100 LYS A C 1
ATOM 781 O O . LYS A 1 100 ? -12.641 -5.656 -10.852 1 92.44 100 LYS A O 1
ATOM 786 N N . LEU A 1 101 ? -11.859 -6.863 -9.055 1 91.38 101 LEU A N 1
ATOM 787 C CA . LEU A 1 101 ? -12.258 -8.125 -9.672 1 91.38 101 LEU A CA 1
ATOM 788 C C . LEU A 1 101 ? -13.633 -8.562 -9.172 1 91.38 101 LEU A C 1
ATOM 790 O O . LEU A 1 101 ? -14.031 -8.234 -8.055 1 91.38 101 LEU A O 1
ATOM 794 N N . MET B 1 1 ? -11.016 -8.047 5.781 1 89.88 1 MET B N 1
ATOM 795 C CA . MET B 1 1 ? -10.445 -8.328 4.465 1 89.88 1 MET B CA 1
ATOM 796 C C . MET B 1 1 ? -8.922 -8.25 4.5 1 89.88 1 MET B C 1
ATOM 798 O O . MET B 1 1 ? -8.359 -7.285 5.02 1 89.88 1 MET B O 1
ATOM 802 N N . ALA B 1 2 ? -8.25 -9.375 4.105 1 97.62 2 ALA B N 1
ATOM 803 C CA . ALA B 1 2 ? -6.793 -9.445 4.156 1 97.62 2 ALA B CA 1
ATOM 804 C C . ALA B 1 2 ? -6.16 -8.586 3.068 1 97.62 2 ALA B C 1
ATOM 806 O O . ALA B 1 2 ? -6.695 -8.477 1.962 1 97.62 2 ALA B O 1
ATOM 807 N N . THR B 1 3 ? -5.105 -7.902 3.439 1 98.62 3 THR B N 1
ATOM 808 C CA . THR B 1 3 ? -4.348 -7.102 2.482 1 98.62 3 THR B CA 1
ATOM 809 C C . THR B 1 3 ? -2.9 -7.586 2.4 1 98.62 3 THR B C 1
ATOM 811 O O . THR B 1 3 ? -2.225 -7.715 3.424 1 98.62 3 THR B O 1
ATOM 814 N N . ILE B 1 4 ? -2.461 -7.898 1.187 1 98.44 4 ILE B N 1
ATOM 815 C CA . ILE B 1 4 ? -1.091 -8.328 0.929 1 98.44 4 ILE B CA 1
ATOM 816 C C . ILE B 1 4 ? -0.339 -7.23 0.18 1 98.44 4 ILE B C 1
ATOM 818 O O . ILE B 1 4 ? -0.814 -6.73 -0.842 1 98.44 4 ILE B O 1
ATOM 822 N N . ILE B 1 5 ? 0.815 -6.883 0.717 1 98.56 5 ILE B N 1
ATOM 823 C CA . ILE B 1 5 ? 1.687 -5.902 0.079 1 98.56 5 ILE B CA 1
ATOM 824 C C . ILE B 1 5 ? 2.953 -6.59 -0.426 1 98.56 5 ILE B C 1
ATOM 826 O O . ILE B 1 5 ? 3.68 -7.215 0.351 1 98.56 5 ILE B O 1
ATOM 830 N N . ILE B 1 6 ? 3.148 -6.492 -1.719 1 98.62 6 ILE B N 1
ATOM 831 C CA . ILE B 1 6 ? 4.367 -7 -2.342 1 98.62 6 ILE B CA 1
ATOM 832 C C . ILE B 1 6 ? 5.301 -5.84 -2.672 1 98.62 6 ILE B C 1
ATOM 834 O O . ILE B 1 6 ? 4.938 -4.934 -3.426 1 98.62 6 ILE B O 1
ATOM 838 N N . GLN B 1 7 ? 6.508 -5.91 -2.078 1 98.56 7 GLN B N 1
ATOM 839 C CA . GLN B 1 7 ? 7.484 -4.84 -2.271 1 98.56 7 GLN B CA 1
ATOM 840 C C . GLN B 1 7 ? 8.703 -5.34 -3.043 1 98.56 7 GLN B C 1
ATOM 842 O O . GLN B 1 7 ? 9.367 -6.285 -2.615 1 98.56 7 GLN B O 1
ATOM 847 N N . TYR B 1 8 ? 8.992 -4.668 -4.148 1 98.75 8 TYR B N 1
ATOM 848 C CA . TYR B 1 8 ? 10.156 -5.031 -4.949 1 98.75 8 TYR B CA 1
ATOM 849 C C . TYR B 1 8 ? 11.305 -4.055 -4.719 1 98.75 8 TYR B C 1
ATOM 851 O O . TYR B 1 8 ? 11.172 -2.861 -5.004 1 98.75 8 TYR B O 1
ATOM 859 N N . PRO B 1 9 ? 12.438 -4.512 -4.234 1 98.19 9 PRO B N 1
ATOM 860 C CA . PRO B 1 9 ? 13.562 -3.623 -3.945 1 98.19 9 PRO B CA 1
ATOM 861 C C . PRO B 1 9 ? 14.117 -2.947 -5.199 1 98.19 9 PRO B C 1
ATOM 863 O O . PRO B 1 9 ? 14.023 -3.498 -6.297 1 98.19 9 PRO B O 1
ATOM 866 N N . SER B 1 10 ? 14.734 -1.815 -4.984 1 97.88 10 SER B N 1
ATOM 867 C CA . SER B 1 10 ? 15.469 -1.11 -6.031 1 97.88 10 SER B CA 1
ATOM 868 C C . SER B 1 10 ? 16.797 -1.791 -6.328 1 97.88 10 SER B C 1
ATOM 870 O O . SER B 1 10 ? 17.281 -2.605 -5.535 1 97.88 10 SER B O 1
ATOM 872 N N . GLY B 1 11 ? 17.344 -1.497 -7.504 1 96.75 11 GLY B N 1
ATOM 873 C CA . GLY B 1 11 ? 18.672 -1.979 -7.809 1 96.75 11 GLY B CA 1
ATOM 874 C C . GLY B 1 11 ? 18.672 -3.213 -8.695 1 96.75 11 GLY B C 1
ATOM 875 O O . GLY B 1 11 ? 19.734 -3.727 -9.047 1 96.75 11 GLY B O 1
ATOM 876 N N . HIS B 1 12 ? 17.5 -3.664 -9.031 1 97.19 12 HIS B N 1
ATOM 877 C CA . HIS B 1 12 ? 17.359 -4.828 -9.898 1 97.19 12 HIS B CA 1
ATOM 878 C C . HIS B 1 12 ? 16.578 -4.48 -11.164 1 97.19 12 HIS B C 1
ATOM 880 O O . HIS B 1 12 ? 15.828 -3.51 -11.188 1 97.19 12 HIS B O 1
ATOM 886 N N . ASP B 1 13 ? 16.812 -5.215 -12.188 1 96.62 13 ASP B N 1
ATOM 887 C CA . ASP B 1 13 ? 15.992 -5.074 -13.391 1 96.62 13 ASP B CA 1
ATOM 888 C C . ASP B 1 13 ? 14.531 -5.398 -13.102 1 96.62 13 ASP B C 1
ATOM 890 O O . ASP B 1 13 ? 14.227 -6.328 -12.352 1 96.62 13 ASP B O 1
ATOM 894 N N . PHE B 1 14 ? 13.703 -4.586 -13.75 1 98.44 14 PHE B N 1
ATOM 895 C CA . PHE B 1 14 ? 12.266 -4.801 -13.633 1 98.44 14 PHE B CA 1
ATOM 896 C C . PHE B 1 14 ? 11.555 -4.406 -14.914 1 98.44 14 PHE B C 1
ATOM 898 O O . PHE B 1 14 ? 11.562 -3.238 -15.305 1 98.44 14 PHE B O 1
ATOM 905 N N . ASP B 1 15 ? 10.93 -5.359 -15.602 1 98.81 15 ASP B N 1
ATOM 906 C CA . ASP B 1 15 ? 10.133 -5.094 -16.797 1 98.81 15 ASP B CA 1
ATOM 907 C C . ASP B 1 15 ? 8.688 -4.742 -16.422 1 98.81 15 ASP B C 1
ATOM 909 O O . ASP B 1 15 ? 7.809 -5.605 -16.438 1 98.81 15 ASP B O 1
ATOM 913 N N . VAL B 1 16 ? 8.492 -3.498 -16.188 1 98.5 16 VAL B N 1
ATOM 914 C CA . VAL B 1 1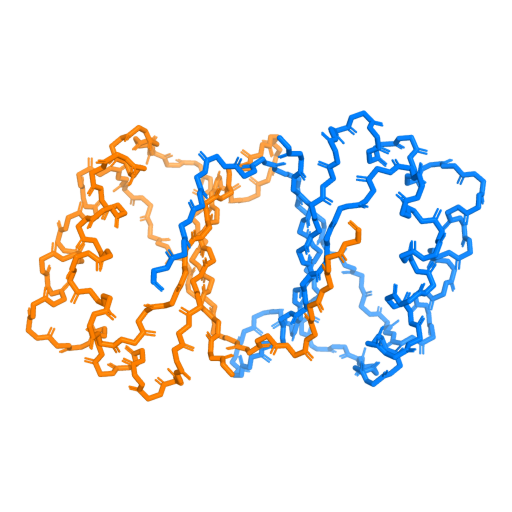6 ? 7.223 -3.002 -15.68 1 98.5 16 VAL B CA 1
ATOM 915 C C . VAL B 1 16 ? 6.105 -3.293 -16.672 1 98.5 16 VAL B C 1
ATOM 917 O O . VAL B 1 16 ? 5 -3.682 -16.297 1 98.5 16 VAL B O 1
ATOM 920 N N . ASP B 1 17 ? 6.371 -3.107 -17.938 1 98.69 17 ASP B N 1
ATOM 921 C CA . ASP B 1 17 ? 5.363 -3.365 -18.969 1 98.69 17 ASP B CA 1
ATOM 922 C C . ASP B 1 17 ? 4.898 -4.82 -18.922 1 98.69 17 ASP B C 1
ATOM 924 O O . ASP B 1 17 ? 3.699 -5.098 -18.953 1 98.69 17 ASP B O 1
ATOM 928 N N . TYR B 1 18 ? 5.855 -5.73 -18.875 1 98.94 18 TYR B N 1
ATOM 929 C CA . TYR B 1 18 ? 5.516 -7.148 -18.781 1 98.94 18 TYR B CA 1
ATOM 930 C C . TYR B 1 18 ? 4.715 -7.434 -17.516 1 98.94 18 TYR B C 1
ATOM 932 O O . TYR B 1 18 ? 3.744 -8.188 -17.547 1 98.94 18 TYR B O 1
ATOM 940 N N . TYR B 1 19 ? 5.148 -6.828 -16.406 1 98.88 19 TYR B N 1
ATOM 941 C CA . TYR B 1 19 ? 4.488 -7.055 -15.133 1 98.88 19 TYR B CA 1
ATOM 942 C C . TYR B 1 19 ? 3.018 -6.66 -15.195 1 98.88 19 TYR B C 1
ATOM 944 O O . TYR B 1 19 ? 2.141 -7.434 -14.812 1 98.88 19 TYR B O 1
ATOM 952 N N . VAL B 1 20 ? 2.721 -5.48 -15.742 1 98.75 20 VAL B N 1
ATOM 953 C CA . VAL B 1 20 ? 1.377 -4.91 -15.719 1 98.75 20 VAL B CA 1
ATOM 954 C C . VAL B 1 20 ? 0.518 -5.574 -16.797 1 98.75 20 VAL B C 1
ATOM 956 O O . VAL B 1 20 ? -0.646 -5.902 -16.547 1 98.75 20 VAL B O 1
ATOM 959 N N . LYS B 1 21 ? 1.091 -5.902 -17.875 1 98.75 21 LYS B N 1
ATOM 960 C CA . LYS B 1 21 ? 0.281 -6.316 -19.016 1 98.75 21 LYS B CA 1
ATOM 961 C C . LYS B 1 21 ? 0.175 -7.836 -19.094 1 98.75 21 LYS B C 1
ATOM 963 O O . LYS B 1 21 ? -0.693 -8.367 -19.797 1 98.75 21 LYS B O 1
ATOM 968 N N . THR B 1 22 ? 1.064 -8.531 -18.438 1 98.88 22 THR B N 1
ATOM 969 C CA . THR B 1 22 ? 1.089 -9.984 -18.578 1 98.88 22 THR B CA 1
ATOM 970 C C . THR B 1 22 ? 0.999 -10.664 -17.219 1 98.88 22 THR B C 1
ATOM 972 O O . THR B 1 22 ? 0.099 -11.477 -16.984 1 98.88 22 THR B O 1
ATOM 975 N N . HIS B 1 23 ? 1.884 -10.328 -16.312 1 98.88 23 HIS B N 1
ATOM 976 C CA . HIS B 1 23 ? 1.96 -11.055 -15.047 1 98.88 23 HIS B CA 1
ATOM 977 C C . HIS B 1 23 ? 0.709 -10.828 -14.203 1 98.88 23 HIS B C 1
ATOM 979 O O . HIS B 1 23 ? 0.133 -11.781 -13.672 1 98.88 23 HIS B O 1
ATOM 985 N N . MET B 1 24 ? 0.324 -9.562 -14.047 1 98.69 24 MET B N 1
ATOM 986 C CA . MET B 1 24 ? -0.819 -9.258 -13.188 1 98.69 24 MET B CA 1
ATOM 987 C C . MET B 1 24 ? -2.096 -9.883 -13.742 1 98.69 24 MET B C 1
ATOM 989 O O . MET B 1 24 ? -2.857 -10.508 -13 1 98.69 24 MET B O 1
ATOM 993 N N . PRO B 1 25 ? -2.361 -9.828 -15.062 1 98.62 25 PRO B N 1
ATOM 994 C CA . PRO B 1 25 ? -3.523 -10.539 -15.594 1 98.62 25 PRO B CA 1
ATOM 995 C C . PRO B 1 25 ? -3.447 -12.047 -15.359 1 98.62 25 PRO B C 1
ATOM 997 O O . PRO B 1 25 ? -4.469 -12.688 -15.109 1 98.62 25 PRO B O 1
ATOM 1000 N N . LEU B 1 26 ? -2.277 -12.68 -15.445 1 98.75 26 LEU B N 1
ATOM 1001 C CA . LEU B 1 26 ? -2.09 -14.094 -15.125 1 98.75 26 LEU B CA 1
ATOM 1002 C C . LEU B 1 26 ? -2.496 -14.383 -13.688 1 98.75 26 LEU B C 1
ATOM 1004 O O . LEU B 1 26 ? -3.236 -15.328 -13.422 1 98.75 26 LEU B O 1
ATOM 1008 N N . ALA B 1 27 ? -2.029 -13.562 -12.742 1 98.69 27 ALA B N 1
ATOM 1009 C CA . ALA B 1 27 ? -2.367 -13.719 -11.328 1 98.69 27 ALA B CA 1
ATOM 1010 C C . ALA B 1 27 ? -3.869 -13.578 -11.109 1 98.69 27 ALA B C 1
ATOM 1012 O O . ALA B 1 27 ? -4.473 -14.375 -10.391 1 98.69 27 ALA B O 1
ATOM 1013 N N . GLU B 1 28 ? -4.469 -12.586 -11.695 1 98.56 28 GLU B N 1
ATOM 1014 C CA . GLU B 1 28 ? -5.898 -12.328 -11.531 1 98.56 28 GLU B CA 1
ATOM 1015 C C . GLU B 1 28 ? -6.73 -13.492 -12.07 1 98.56 28 GLU B C 1
ATOM 1017 O O . GLU B 1 28 ? -7.695 -13.914 -11.43 1 98.56 28 GLU B O 1
ATOM 1022 N N . LYS B 1 29 ? -6.363 -13.992 -13.273 1 98.25 29 LYS B N 1
ATOM 1023 C CA . LYS B 1 29 ? -7.047 -15.148 -13.836 1 98.25 29 LYS B CA 1
ATOM 1024 C C . LYS B 1 29 ? -6.953 -16.359 -12.906 1 98.25 29 LYS B C 1
ATOM 1026 O O . LYS B 1 29 ? -7.926 -17.094 -12.742 1 98.25 29 LYS B O 1
ATOM 1031 N N . THR B 1 30 ? -5.848 -16.516 -12.32 1 98.56 30 THR B N 1
ATOM 1032 C CA . THR B 1 30 ? -5.57 -17.672 -11.469 1 98.56 30 THR B CA 1
ATOM 1033 C C . THR B 1 30 ? -6.32 -17.547 -10.141 1 98.56 30 THR B C 1
ATOM 1035 O O . THR B 1 30 ? -6.809 -18.547 -9.609 1 98.56 30 THR B O 1
ATOM 1038 N N . TRP B 1 31 ? -6.496 -16.297 -9.578 1 98.69 31 TRP B N 1
ATOM 1039 C CA . TRP B 1 31 ? -6.816 -16.188 -8.156 1 98.69 31 TRP B CA 1
ATOM 1040 C C . TRP B 1 31 ? -8.156 -15.492 -7.957 1 98.69 31 TRP B C 1
ATOM 1042 O O . TRP B 1 31 ? -8.695 -15.469 -6.848 1 98.69 31 TRP B O 1
ATOM 1052 N N . LYS B 1 32 ? -8.75 -14.922 -9.023 1 98.31 32 LYS B N 1
ATOM 1053 C CA . LYS B 1 32 ? -10.016 -14.203 -8.867 1 98.31 32 LYS B CA 1
ATOM 1054 C C . LYS B 1 32 ? -11.086 -15.109 -8.258 1 98.31 32 LYS B C 1
ATOM 1056 O O . LYS B 1 32 ? -11.82 -14.688 -7.363 1 98.31 32 LYS B O 1
ATOM 1061 N N . SER B 1 33 ? -11.18 -16.312 -8.688 1 98.38 33 SER B N 1
ATOM 1062 C CA . SER B 1 33 ? -12.195 -17.234 -8.188 1 98.38 33 SER B CA 1
ATOM 1063 C C . SER B 1 33 ? -11.828 -17.766 -6.809 1 98.38 33 SER B C 1
ATOM 1065 O O . SER B 1 33 ? -12.625 -18.453 -6.168 1 98.38 33 SER B O 1
ATOM 1067 N N . LYS B 1 34 ? -10.664 -17.453 -6.383 1 98.5 34 LYS B N 1
ATOM 1068 C CA . LYS B 1 34 ? -10.172 -18 -5.125 1 98.5 34 LYS B CA 1
ATOM 1069 C C . LYS B 1 34 ? -10.125 -16.922 -4.039 1 98.5 34 LYS B C 1
ATOM 1071 O O . LYS B 1 34 ? -9.562 -17.141 -2.965 1 98.5 34 LYS B O 1
ATOM 1076 N N . GLY B 1 35 ? -10.57 -15.727 -4.352 1 98.44 35 GLY B N 1
ATOM 1077 C CA . GLY B 1 35 ? -10.75 -14.758 -3.275 1 98.44 35 GLY B CA 1
ATOM 1078 C C . GLY B 1 35 ? -10.008 -13.461 -3.51 1 98.44 35 GLY B C 1
ATOM 1079 O O . GLY B 1 35 ? -10.117 -12.523 -2.713 1 98.44 35 GLY B O 1
ATOM 1080 N N . LEU B 1 36 ? -9.18 -13.375 -4.566 1 98.69 36 LEU B N 1
ATOM 1081 C CA . LEU B 1 36 ? -8.578 -12.086 -4.906 1 98.69 36 LEU B CA 1
ATOM 1082 C C . LEU B 1 36 ? -9.648 -11.078 -5.312 1 98.69 36 LEU B C 1
ATOM 1084 O O . LEU B 1 36 ? -10.453 -11.352 -6.207 1 98.69 36 LEU B O 1
ATOM 1088 N N . GLN B 1 37 ? -9.578 -9.875 -4.656 1 98.62 37 GLN B N 1
ATOM 1089 C CA . GLN B 1 37 ? -10.672 -8.922 -4.879 1 98.62 37 GLN B CA 1
ATOM 1090 C C . GLN B 1 37 ? -10.18 -7.695 -5.633 1 98.62 37 GLN B C 1
ATOM 1092 O O . GLN B 1 37 ? -10.961 -7.027 -6.316 1 98.62 37 GLN B O 1
ATOM 1097 N N . SER B 1 38 ? -8.953 -7.32 -5.477 1 98.38 38 SER B N 1
ATOM 1098 C CA . SER B 1 38 ? -8.383 -6.172 -6.172 1 98.38 38 SER B CA 1
ATOM 1099 C C . SER B 1 38 ? -6.859 -6.219 -6.164 1 98.38 38 SER B C 1
ATOM 1101 O O . SER B 1 38 ? -6.258 -6.918 -5.344 1 98.38 38 SER B O 1
ATOM 1103 N N . ALA B 1 39 ? -6.246 -5.543 -7.062 1 98.56 39 ALA B N 1
ATOM 1104 C CA . ALA B 1 39 ? -4.801 -5.348 -7.148 1 98.56 39 ALA B CA 1
ATOM 1105 C C . ALA B 1 39 ? -4.465 -3.934 -7.613 1 98.56 39 ALA B C 1
ATOM 1107 O O . ALA B 1 39 ? -5.066 -3.424 -8.562 1 98.56 39 ALA B O 1
ATOM 1108 N N . GLN B 1 40 ? -3.596 -3.322 -6.945 1 98.56 40 GLN B N 1
ATOM 1109 C CA . GLN B 1 40 ? -3.078 -1.991 -7.246 1 98.56 40 GLN B CA 1
ATOM 1110 C C . GLN B 1 40 ? -1.558 -2.01 -7.383 1 98.56 40 GLN B C 1
ATOM 1112 O O . GLN B 1 40 ? -0.857 -2.51 -6.5 1 98.56 40 GLN B O 1
ATOM 1117 N N . VAL B 1 41 ? -1.05 -1.471 -8.484 1 98.81 41 VAL B N 1
ATOM 1118 C CA . VAL B 1 41 ? 0.388 -1.392 -8.719 1 98.81 41 VAL B CA 1
ATOM 1119 C C . VAL B 1 41 ? 0.85 0.06 -8.617 1 98.81 41 VAL B C 1
ATOM 1121 O O . VAL B 1 41 ? 0.346 0.929 -9.336 1 98.81 41 VAL B O 1
ATOM 1124 N N . ILE B 1 42 ? 1.823 0.251 -7.746 1 98.69 42 ILE B N 1
ATOM 1125 C CA . ILE B 1 42 ? 2.387 1.576 -7.516 1 98.69 42 ILE B CA 1
ATOM 1126 C C . ILE B 1 42 ? 3.865 1.583 -7.895 1 98.69 42 ILE B C 1
ATOM 112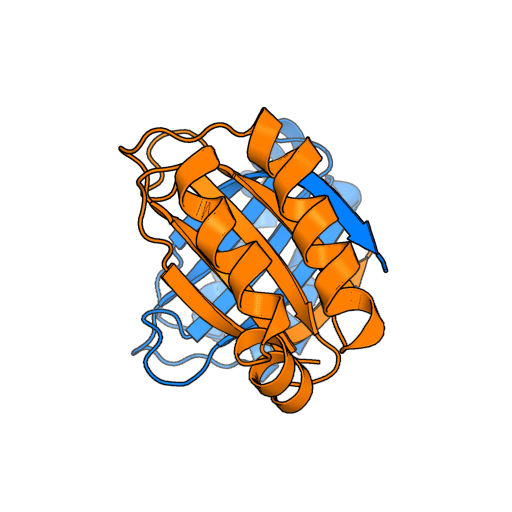8 O O . ILE B 1 42 ? 4.668 0.859 -7.305 1 98.69 42 ILE B O 1
ATOM 1132 N N . LYS B 1 43 ? 4.211 2.379 -8.914 1 98.62 43 LYS B N 1
ATOM 1133 C CA . LYS B 1 43 ? 5.617 2.574 -9.258 1 98.62 43 LYS B CA 1
ATOM 1134 C C . LYS B 1 43 ? 6.227 3.713 -8.445 1 98.62 43 LYS B C 1
ATOM 1136 O O . LYS B 1 43 ? 5.672 4.812 -8.391 1 98.62 43 LYS B O 1
ATOM 1141 N N . LEU B 1 44 ? 7.344 3.369 -7.773 1 97.94 44 LEU B N 1
ATOM 1142 C CA . LEU B 1 44 ? 8 4.355 -6.922 1 97.94 44 LEU B CA 1
ATOM 1143 C C . LEU B 1 44 ? 9.148 5.031 -7.66 1 97.94 44 LEU B C 1
ATOM 1145 O O . LEU B 1 44 ? 9.555 4.578 -8.734 1 97.94 44 LEU B O 1
ATOM 1149 N N . GLY B 1 45 ? 9.602 6.152 -7.109 1 88.56 45 GLY B N 1
ATOM 1150 C CA . GLY B 1 45 ? 10.664 6.914 -7.746 1 88.56 45 GLY B CA 1
ATOM 1151 C C . GLY B 1 45 ? 11.688 7.445 -6.758 1 88.56 45 GLY B C 1
ATOM 1152 O O . GLY B 1 45 ? 11.68 7.07 -5.586 1 88.56 45 GLY B O 1
ATOM 1153 N N . GLY B 1 46 ? 12.562 8.102 -7.414 1 86.12 46 GLY B N 1
ATOM 1154 C CA . GLY B 1 46 ? 13.586 8.742 -6.609 1 86.12 46 GLY B CA 1
ATOM 1155 C C . GLY B 1 46 ? 14.555 7.762 -5.977 1 86.12 46 GLY B C 1
ATOM 1156 O O . GLY B 1 46 ? 15.023 6.828 -6.637 1 86.12 46 GLY B O 1
ATOM 1157 N N . ASP B 1 47 ? 14.883 8.039 -4.637 1 91.69 47 ASP B N 1
ATOM 1158 C CA . ASP B 1 47 ? 15.875 7.234 -3.93 1 91.69 47 ASP B CA 1
ATOM 1159 C C . ASP B 1 47 ? 15.203 6.172 -3.059 1 91.69 47 ASP B C 1
ATOM 1161 O O . ASP B 1 47 ? 15.812 5.668 -2.111 1 91.69 47 ASP B O 1
ATOM 1165 N N . SER B 1 48 ? 14.055 5.871 -3.381 1 95.88 48 SER B N 1
ATOM 1166 C CA . SER B 1 48 ? 13.336 4.859 -2.611 1 95.88 48 SER B CA 1
ATOM 1167 C C . SER B 1 48 ? 14.086 3.535 -2.6 1 95.88 48 SER B C 1
ATOM 1169 O O . SER B 1 48 ? 14.617 3.107 -3.627 1 95.88 48 SER B O 1
ATOM 1171 N N . PRO B 1 49 ? 14.102 2.811 -1.464 1 97.56 49 PRO B N 1
ATOM 1172 C CA . PRO B 1 49 ? 14.703 1.474 -1.422 1 97.56 49 PRO B CA 1
ATOM 1173 C C . PRO B 1 49 ? 13.898 0.443 -2.209 1 97.56 49 PRO B C 1
ATOM 1175 O O . PRO B 1 49 ? 14.391 -0.654 -2.484 1 97.56 49 PRO B O 1
ATOM 1178 N N . TYR B 1 50 ? 12.742 0.769 -2.576 1 98.44 50 TYR B N 1
ATOM 1179 C CA . TYR B 1 50 ? 11.883 -0.083 -3.395 1 98.44 50 TYR B CA 1
ATOM 1180 C C . TYR B 1 50 ? 11.508 0.61 -4.699 1 98.44 50 TYR B C 1
ATOM 1182 O O . TYR B 1 50 ? 11.375 1.835 -4.742 1 98.44 50 TYR B O 1
ATOM 1190 N N . GLN B 1 51 ? 11.344 -0.172 -5.703 1 98.38 51 GLN B N 1
ATOM 1191 C CA . GLN B 1 51 ? 11.023 0.413 -7.004 1 98.38 51 GLN B CA 1
ATOM 1192 C C . GLN B 1 51 ? 9.547 0.224 -7.344 1 98.38 51 GLN B C 1
ATOM 1194 O O . GLN B 1 51 ? 9.008 0.936 -8.188 1 98.38 51 GLN B O 1
ATOM 1199 N N . LEU B 1 52 ? 8.867 -0.716 -6.676 1 98.75 52 LEU B N 1
ATOM 1200 C CA . LEU B 1 52 ? 7.477 -1.014 -7.016 1 98.75 52 LEU B CA 1
ATOM 1201 C C . LEU B 1 52 ? 6.777 -1.728 -5.863 1 98.75 52 LEU B C 1
ATOM 1203 O O . LEU B 1 52 ? 7.352 -2.631 -5.246 1 98.75 52 LEU B O 1
ATOM 1207 N N . TYR B 1 53 ? 5.516 -1.298 -5.562 1 98.81 53 TYR B N 1
ATOM 1208 C CA . TYR B 1 53 ? 4.605 -2.01 -4.672 1 98.81 53 TYR B CA 1
ATOM 1209 C C . TYR B 1 53 ? 3.412 -2.561 -5.441 1 98.81 53 TYR B C 1
ATOM 1211 O O . TYR B 1 53 ? 2.877 -1.894 -6.328 1 98.81 53 TYR B O 1
ATOM 1219 N N . THR B 1 54 ? 2.986 -3.688 -5.074 1 98.88 54 THR B N 1
ATOM 1220 C CA . THR B 1 54 ? 1.666 -4.191 -5.438 1 98.88 54 THR B CA 1
ATOM 1221 C C . THR B 1 54 ? 0.832 -4.465 -4.188 1 98.88 54 THR B C 1
ATOM 1223 O O . THR B 1 54 ? 1.267 -5.191 -3.291 1 98.88 54 THR B O 1
ATOM 1226 N N . ILE B 1 55 ? -0.317 -3.852 -4.09 1 98.69 55 ILE B N 1
ATOM 1227 C CA . ILE B 1 55 ? -1.251 -4.035 -2.984 1 98.69 55 ILE B CA 1
ATOM 1228 C C . ILE B 1 55 ? -2.441 -4.871 -3.449 1 98.69 55 ILE B C 1
ATOM 1230 O O . ILE B 1 55 ? -3.148 -4.488 -4.383 1 98.69 55 ILE B O 1
ATOM 1234 N N . MET B 1 56 ? -2.623 -5.984 -2.766 1 98.75 56 MET B N 1
ATOM 1235 C CA . MET B 1 56 ? -3.703 -6.891 -3.145 1 98.75 56 MET B CA 1
ATOM 1236 C C . MET B 1 56 ? -4.68 -7.086 -1.991 1 98.75 56 MET B C 1
ATOM 1238 O O . MET B 1 56 ? -4.27 -7.328 -0.855 1 98.75 56 MET B O 1
ATOM 1242 N N . LYS B 1 57 ? -5.977 -6.988 -2.291 1 98.56 57 LYS B N 1
ATOM 1243 C CA . LYS B 1 57 ? -7.039 -7.277 -1.33 1 98.56 57 LYS B CA 1
ATOM 1244 C C . LYS B 1 57 ? -7.629 -8.664 -1.565 1 98.56 57 LYS B C 1
ATOM 1246 O O . LYS B 1 57 ? -7.945 -9.031 -2.701 1 98.56 57 LYS B O 1
ATOM 1251 N N . TRP B 1 58 ? -7.777 -9.367 -0.494 1 98.62 58 TRP B N 1
ATOM 1252 C CA . TRP B 1 58 ? -8.273 -10.734 -0.512 1 98.62 58 TRP B CA 1
ATOM 1253 C C . TRP B 1 58 ? -9.508 -10.875 0.375 1 98.62 58 TRP B C 1
ATOM 1255 O O . TRP B 1 58 ? -9.641 -10.18 1.383 1 98.62 58 TRP B O 1
ATOM 1265 N N . GLU B 1 59 ? -10.312 -11.766 0.022 1 98.19 59 GLU B N 1
ATOM 1266 C CA . GLU B 1 59 ? -11.516 -12.031 0.794 1 98.19 59 GLU B CA 1
ATOM 1267 C C . GLU B 1 59 ? -11.188 -12.328 2.256 1 98.19 59 GLU B C 1
ATOM 1269 O O . GLU B 1 59 ? -11.922 -11.922 3.156 1 98.19 59 GLU B O 1
ATOM 1274 N N . SER B 1 60 ? -10.156 -13.117 2.525 1 97.81 60 SER B N 1
ATOM 1275 C CA . SER B 1 60 ? -9.672 -13.445 3.861 1 97.81 60 SER B CA 1
ATOM 1276 C C . SER B 1 60 ? -8.227 -13.922 3.818 1 97.81 60 SER B C 1
ATOM 1278 O O . SER B 1 60 ? -7.684 -14.195 2.744 1 97.81 60 SER B O 1
ATOM 1280 N N . MET B 1 61 ? -7.676 -13.977 4.984 1 96.44 61 MET B N 1
ATOM 1281 C CA . MET B 1 61 ? -6.328 -14.531 5.078 1 96.44 61 MET B CA 1
ATOM 1282 C C . MET B 1 61 ? -6.316 -16 4.664 1 96.44 61 MET B C 1
ATOM 1284 O O . MET B 1 61 ? -5.363 -16.469 4.043 1 96.44 61 MET B O 1
ATOM 1288 N N . ALA B 1 62 ? -7.379 -16.719 5.004 1 97.94 62 ALA B N 1
ATOM 1289 C CA . ALA B 1 62 ? -7.48 -18.125 4.633 1 97.94 62 ALA B CA 1
ATOM 1290 C C . ALA B 1 62 ? -7.523 -18.297 3.119 1 97.94 62 ALA B C 1
ATOM 1292 O O . ALA B 1 62 ? -6.867 -19.188 2.568 1 97.94 62 ALA B O 1
ATOM 1293 N N . HIS B 1 63 ? -8.266 -17.469 2.414 1 98.31 63 HIS B N 1
ATOM 1294 C CA . HIS B 1 63 ? -8.328 -17.516 0.958 1 98.31 63 HIS B CA 1
ATOM 1295 C C . HIS B 1 63 ? -6.961 -17.25 0.334 1 98.31 63 HIS B C 1
ATOM 1297 O O . HIS B 1 63 ? -6.555 -17.953 -0.592 1 98.31 63 HIS B O 1
ATOM 1303 N N . PHE B 1 64 ? -6.227 -16.297 0.841 1 98.25 64 PHE B N 1
ATOM 1304 C CA . PHE B 1 64 ? -4.891 -16 0.329 1 98.25 64 PHE B CA 1
ATOM 1305 C C . PHE B 1 64 ? -3.971 -17.203 0.525 1 98.25 64 PHE B C 1
ATOM 1307 O O . PHE B 1 64 ? -3.303 -17.641 -0.414 1 98.25 64 PHE B O 1
ATOM 1314 N N . GLN B 1 65 ? -3.984 -17.688 1.741 1 97.56 65 GLN B N 1
ATOM 1315 C CA . GLN B 1 65 ? -3.084 -18.797 2.043 1 97.56 65 GLN B CA 1
ATOM 1316 C C . GLN B 1 65 ? -3.373 -20 1.151 1 97.56 65 GLN B C 1
ATOM 1318 O O . GLN B 1 65 ? -2.453 -20.625 0.61 1 97.56 65 GLN B O 1
ATOM 1323 N N . ALA B 1 66 ? -4.605 -20.359 0.946 1 98.44 66 ALA B N 1
ATOM 1324 C CA . ALA B 1 66 ? -5 -21.484 0.089 1 98.44 66 ALA B CA 1
ATOM 1325 C C . ALA B 1 66 ? -4.617 -21.219 -1.364 1 98.44 66 ALA B C 1
ATOM 1327 O O . ALA B 1 66 ? -4.086 -22.094 -2.041 1 98.44 66 ALA B O 1
ATOM 1328 N N . ALA B 1 67 ? -4.875 -19.984 -1.828 1 98.38 67 ALA B N 1
ATOM 1329 C CA . ALA B 1 67 ? -4.605 -19.625 -3.221 1 98.38 67 ALA B CA 1
ATOM 1330 C C . ALA B 1 67 ? -3.109 -19.641 -3.512 1 98.38 67 ALA B C 1
ATOM 1332 O O . ALA B 1 67 ? -2.678 -20.156 -4.547 1 98.38 67 ALA B O 1
ATOM 1333 N N . ALA B 1 68 ? -2.334 -19.125 -2.598 1 96.88 68 ALA B N 1
ATOM 1334 C CA . ALA B 1 68 ? -0.896 -18.969 -2.799 1 96.88 68 ALA B CA 1
ATOM 1335 C C . ALA B 1 68 ? -0.194 -20.328 -2.807 1 96.88 68 ALA B C 1
ATOM 1337 O O . ALA B 1 68 ? 0.907 -20.469 -3.346 1 96.88 68 ALA B O 1
ATOM 1338 N N . THR B 1 69 ? -0.829 -21.344 -2.219 1 97.19 69 THR B N 1
ATOM 1339 C CA . THR B 1 69 ? -0.189 -22.656 -2.105 1 97.19 69 THR B CA 1
ATOM 1340 C C . THR B 1 69 ? -0.873 -23.672 -3.016 1 97.19 69 THR B C 1
ATOM 1342 O O . THR B 1 69 ? -0.496 -24.844 -3.037 1 97.19 69 THR B O 1
ATOM 1345 N N . ALA B 1 70 ? -1.868 -23.266 -3.707 1 97.94 70 ALA B N 1
ATOM 1346 C CA . ALA B 1 70 ? -2.547 -24.156 -4.648 1 97.94 70 ALA B CA 1
ATOM 1347 C C . ALA B 1 70 ? -1.618 -24.562 -5.789 1 97.94 70 ALA B C 1
ATOM 1349 O O . ALA B 1 70 ? -0.623 -23.875 -6.059 1 97.94 70 ALA B O 1
ATOM 1350 N N . GLU B 1 71 ? -1.907 -25.625 -6.504 1 97.56 71 GLU B N 1
ATOM 1351 C CA . GLU B 1 71 ? -1.068 -26.156 -7.57 1 97.56 71 GLU B CA 1
ATOM 1352 C C . GLU B 1 71 ? -0.913 -25.141 -8.711 1 97.56 71 GLU B C 1
ATOM 1354 O O . GLU B 1 71 ? 0.181 -24.984 -9.25 1 97.56 71 GLU B O 1
ATOM 1359 N N . ASP B 1 72 ? -1.994 -24.484 -9.008 1 97.88 72 ASP B N 1
ATOM 1360 C CA . ASP 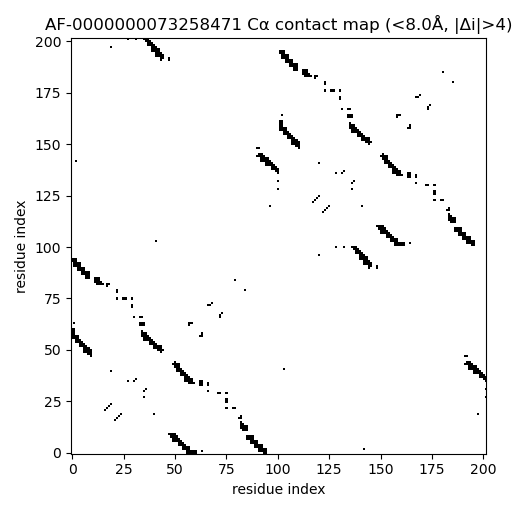B 1 72 ? -1.942 -23.594 -10.164 1 97.88 72 ASP B CA 1
ATOM 1361 C C . ASP B 1 72 ? -1.263 -22.266 -9.812 1 97.88 72 ASP B C 1
ATOM 1363 O O . ASP B 1 72 ? -0.983 -21.453 -10.695 1 97.88 72 ASP B O 1
ATOM 1367 N N . ALA B 1 73 ? -0.969 -22.016 -8.555 1 98.12 73 ALA B N 1
ATOM 1368 C CA . ALA B 1 73 ? -0.192 -20.844 -8.164 1 98.12 73 ALA B CA 1
ATOM 1369 C C . ALA B 1 73 ? 1.243 -20.938 -8.672 1 98.12 73 ALA B C 1
ATOM 1371 O O . ALA B 1 73 ? 1.94 -19.938 -8.781 1 98.12 73 ALA B O 1
ATOM 1372 N N . LYS B 1 74 ? 1.699 -22.141 -8.875 1 98 74 LYS B N 1
ATOM 1373 C CA . LYS B 1 74 ? 3.047 -22.375 -9.391 1 98 74 LYS B CA 1
ATOM 1374 C C . LYS B 1 74 ? 3.283 -21.609 -10.688 1 98 74 LYS B C 1
ATOM 1376 O O . LYS B 1 74 ? 4.379 -21.109 -10.922 1 98 74 LYS B O 1
ATOM 1381 N N . ASN B 1 75 ? 2.242 -21.562 -11.562 1 97.81 75 ASN B N 1
ATOM 1382 C CA . ASN B 1 75 ? 2.357 -20.828 -12.82 1 97.81 75 ASN B CA 1
ATOM 1383 C C . ASN B 1 75 ? 2.664 -19.359 -12.578 1 97.81 75 ASN B C 1
ATOM 1385 O O . ASN B 1 75 ? 3.451 -18.75 -13.312 1 97.81 75 ASN B O 1
ATOM 1389 N N . VAL B 1 76 ? 2.031 -18.75 -11.57 1 98.56 76 VAL B N 1
ATOM 1390 C CA . VAL B 1 76 ? 2.232 -17.344 -11.234 1 98.56 76 VAL B CA 1
ATOM 1391 C C . VAL B 1 76 ? 3.633 -17.141 -10.656 1 98.56 76 VAL B C 1
ATOM 1393 O O . VAL B 1 76 ? 4.355 -16.234 -11.062 1 98.56 76 VAL B O 1
ATOM 1396 N N . HIS B 1 77 ? 4.039 -17.984 -9.758 1 98.12 77 HIS B N 1
ATOM 1397 C CA . HIS B 1 77 ? 5.34 -17.875 -9.102 1 98.12 77 HIS B CA 1
ATOM 1398 C C . HIS B 1 77 ? 6.477 -18.078 -10.102 1 98.12 77 HIS B C 1
ATOM 1400 O O . HIS B 1 77 ? 7.469 -17.344 -10.07 1 98.12 77 HIS B O 1
ATOM 1406 N N . ASP B 1 78 ? 6.32 -19.047 -11.039 1 98.31 78 ASP B N 1
ATOM 1407 C CA . ASP B 1 78 ? 7.352 -19.344 -12.031 1 98.31 78 ASP B CA 1
ATOM 1408 C C . ASP B 1 78 ? 7.504 -18.203 -13.031 1 98.31 78 ASP B C 1
ATOM 1410 O O . ASP B 1 78 ? 8.531 -18.094 -13.703 1 98.31 78 ASP B O 1
ATOM 1414 N N . ASP B 1 79 ? 6.5 -17.406 -13.148 1 98.75 79 ASP B N 1
ATOM 1415 C CA . ASP B 1 79 ? 6.48 -16.328 -14.125 1 98.75 79 ASP B CA 1
ATOM 1416 C C . ASP B 1 79 ? 7.332 -15.148 -13.656 1 98.75 79 ASP B C 1
ATOM 1418 O O . ASP B 1 79 ? 7.652 -14.258 -14.438 1 98.75 79 ASP B O 1
ATOM 1422 N N . VAL B 1 80 ? 7.805 -15.102 -12.359 1 98.62 80 VAL B N 1
ATOM 1423 C CA . VAL B 1 80 ? 8.508 -13.977 -11.766 1 98.62 80 VAL B CA 1
ATOM 1424 C C . VAL B 1 80 ? 9.836 -13.75 -12.492 1 98.62 80 VAL B C 1
ATOM 1426 O O . VAL B 1 80 ? 10.227 -12.602 -12.734 1 98.62 80 VAL B O 1
ATOM 1429 N N . LYS B 1 81 ? 10.445 -14.742 -12.977 1 98.44 81 LYS B N 1
ATOM 1430 C CA . LYS B 1 81 ? 11.75 -14.648 -13.633 1 98.44 81 LYS B CA 1
ATOM 1431 C C . LYS B 1 81 ? 11.648 -13.891 -14.945 1 98.44 81 LYS B C 1
ATOM 1433 O O . LYS B 1 81 ? 12.656 -13.461 -15.5 1 98.44 81 LYS B O 1
ATOM 1438 N N . ASN B 1 82 ? 10.43 -13.75 -15.484 1 98.75 82 ASN B N 1
ATOM 1439 C CA . ASN B 1 82 ? 10.234 -13.109 -16.781 1 98.75 82 ASN B CA 1
ATOM 1440 C C . ASN B 1 82 ? 10.234 -11.594 -16.672 1 98.75 82 ASN B C 1
ATOM 1442 O O . ASN B 1 82 ? 10.328 -10.891 -17.672 1 98.75 82 ASN B O 1
ATOM 1446 N N . PHE B 1 83 ? 10.203 -11.039 -15.43 1 98.88 83 PHE B N 1
ATOM 1447 C CA . PHE B 1 83 ? 10.094 -9.586 -15.406 1 98.88 83 PHE B CA 1
ATOM 1448 C C . PHE B 1 83 ? 11.047 -8.992 -14.375 1 98.88 83 PHE B C 1
ATOM 1450 O O . PHE B 1 83 ? 11.281 -7.781 -14.375 1 98.88 83 PHE B O 1
ATOM 1457 N N . THR B 1 84 ? 11.625 -9.766 -13.484 1 98.75 84 THR B N 1
ATOM 1458 C CA . THR B 1 84 ? 12.555 -9.164 -12.531 1 98.75 84 THR B CA 1
ATOM 1459 C C . THR B 1 84 ? 13.5 -10.219 -11.961 1 98.75 84 THR B C 1
ATOM 1461 O O . THR B 1 84 ? 13.18 -11.406 -11.953 1 98.75 84 THR B O 1
ATOM 1464 N N . THR B 1 85 ? 14.602 -9.797 -11.477 1 97.75 85 THR B N 1
ATOM 1465 C CA . THR B 1 85 ? 15.531 -10.641 -10.727 1 97.75 85 THR B CA 1
ATOM 1466 C C . THR B 1 85 ? 15.43 -10.359 -9.234 1 97.75 85 THR B C 1
ATOM 1468 O O . THR B 1 85 ? 16.062 -11.039 -8.422 1 97.75 85 THR B O 1
ATOM 1471 N N . ALA B 1 86 ? 14.656 -9.312 -8.898 1 97.94 86 ALA B N 1
ATOM 1472 C CA . ALA B 1 86 ? 14.508 -8.953 -7.492 1 97.94 86 ALA B CA 1
ATOM 1473 C C . ALA B 1 86 ? 13.734 -10.023 -6.73 1 97.94 86 ALA B C 1
ATOM 1475 O O . ALA B 1 86 ? 12.797 -10.617 -7.266 1 97.94 86 ALA B O 1
ATOM 1476 N N . THR B 1 87 ? 14.141 -10.289 -5.508 1 97.81 87 THR B N 1
ATOM 1477 C CA . THR B 1 87 ? 13.305 -11.039 -4.578 1 97.81 87 THR B CA 1
ATOM 1478 C C . THR B 1 87 ? 12.344 -10.109 -3.844 1 97.81 87 THR B C 1
ATOM 1480 O O . THR B 1 87 ? 12.773 -9.211 -3.123 1 97.81 87 THR B O 1
ATOM 1483 N N . ALA B 1 88 ? 11.078 -10.336 -4.031 1 98 88 ALA B N 1
ATOM 1484 C CA . ALA B 1 88 ? 10.07 -9.469 -3.418 1 98 88 ALA B CA 1
ATOM 1485 C C . ALA B 1 88 ? 10.031 -9.664 -1.905 1 98 88 ALA B C 1
ATOM 1487 O O . ALA B 1 88 ? 10.305 -10.758 -1.406 1 98 88 ALA B O 1
ATOM 1488 N N . GLU B 1 89 ? 9.688 -8.625 -1.19 1 97.25 89 GLU B N 1
ATOM 1489 C CA . GLU B 1 89 ? 9.305 -8.695 0.217 1 97.25 89 GLU B CA 1
ATOM 1490 C C . GLU B 1 89 ? 7.789 -8.656 0.382 1 97.25 89 GLU B C 1
ATOM 1492 O O . GLU B 1 89 ? 7.121 -7.789 -0.191 1 97.25 89 GLU B O 1
ATOM 1497 N N . LEU B 1 90 ? 7.328 -9.594 1.147 1 97 90 LEU B N 1
ATOM 1498 C CA . LEU B 1 90 ? 5.883 -9.688 1.345 1 97 90 LEU B CA 1
ATOM 1499 C C . LEU B 1 90 ? 5.488 -9.164 2.723 1 97 90 LEU B C 1
ATOM 1501 O O . LEU B 1 90 ? 6.141 -9.484 3.721 1 97 90 LEU B O 1
ATOM 1505 N N . ARG B 1 91 ? 4.449 -8.297 2.727 1 97.5 91 ARG B N 1
ATOM 1506 C CA . ARG B 1 91 ? 3.822 -7.84 3.961 1 97.5 91 ARG B CA 1
ATOM 1507 C C . ARG B 1 91 ? 2.357 -8.258 4.02 1 97.5 91 ARG B C 1
ATOM 1509 O O . ARG B 1 91 ? 1.621 -8.102 3.045 1 97.5 91 ARG B O 1
ATOM 1516 N N . VAL B 1 92 ? 2.037 -8.781 5.18 1 97.44 92 VAL B N 1
ATOM 1517 C CA . VAL B 1 92 ? 0.672 -9.258 5.379 1 97.44 92 VAL B CA 1
ATOM 1518 C C . VAL B 1 92 ? -0.045 -8.359 6.383 1 97.44 92 VAL B C 1
ATOM 1520 O O . VAL B 1 92 ? 0.495 -8.055 7.449 1 97.44 92 VAL B O 1
ATOM 1523 N N . GLY B 1 93 ? -1.245 -7.949 5.984 1 97.94 93 GLY B N 1
ATOM 1524 C CA . GLY B 1 93 ? -2.008 -7.105 6.891 1 97.94 93 GLY B CA 1
ATOM 1525 C C . GLY B 1 93 ? -3.5 -7.133 6.617 1 97.94 93 GLY B C 1
ATOM 1526 O O . GLY B 1 93 ? -4.004 -8.07 5.996 1 97.94 93 GLY B O 1
ATOM 1527 N N . GLU B 1 94 ? -4.184 -6.219 7.27 1 97.88 94 GLU B N 1
ATOM 1528 C CA . GLU B 1 94 ? -5.621 -6.016 7.125 1 97.88 94 GLU B CA 1
ATOM 1529 C C . GLU B 1 94 ? -5.953 -4.539 6.926 1 97.88 94 GLU B C 1
ATOM 1531 O O . GLU B 1 94 ? -5.465 -3.682 7.672 1 97.88 94 GLU B O 1
ATOM 1536 N N . THR B 1 95 ? -6.785 -4.281 5.855 1 98.06 95 THR B N 1
ATOM 1537 C CA . THR B 1 95 ? -7.32 -2.932 5.738 1 98.06 95 THR B CA 1
ATOM 1538 C C . THR B 1 95 ? -8.328 -2.65 6.852 1 98.06 95 THR B C 1
ATOM 1540 O O . THR B 1 95 ? -9.359 -3.314 6.941 1 98.06 95 THR B O 1
ATOM 1543 N N . ILE B 1 96 ? -8.023 -1.644 7.637 1 98.19 96 ILE B N 1
ATOM 1544 C CA . ILE B 1 96 ? -8.875 -1.421 8.805 1 98.19 96 ILE B CA 1
ATOM 1545 C C . ILE B 1 96 ? -9.656 -0.122 8.625 1 98.19 96 ILE B C 1
ATOM 1547 O O . ILE B 1 96 ? -10.586 0.155 9.391 1 98.19 96 ILE B O 1
ATOM 1551 N N . ALA B 1 97 ? -9.32 0.694 7.719 1 98 97 ALA B N 1
ATOM 1552 C CA . ALA B 1 97 ? -10.055 1.895 7.324 1 98 97 ALA B CA 1
ATOM 1553 C C . ALA B 1 97 ? -9.773 2.258 5.867 1 98 97 ALA B C 1
ATOM 1555 O O . ALA B 1 97 ? -8.664 2.035 5.371 1 98 97 ALA B O 1
ATOM 1556 N N . ASP B 1 98 ? -10.727 2.717 5.18 1 97 98 ASP B N 1
ATOM 1557 C CA . ASP B 1 98 ? -10.586 3.217 3.814 1 97 98 ASP B CA 1
ATOM 1558 C C . ASP B 1 98 ? -11.602 4.324 3.529 1 97 98 ASP B C 1
ATOM 1560 O O . ASP B 1 98 ? -12.719 4.301 4.051 1 97 98 ASP B O 1
ATOM 1564 N N . SER B 1 99 ? -11.141 5.344 2.854 1 96.38 99 SER B N 1
ATOM 1565 C CA . SER B 1 99 ? -12.016 6.457 2.502 1 96.38 99 SER B CA 1
ATOM 1566 C C . SER B 1 99 ? -11.805 6.895 1.058 1 96.38 99 SER B C 1
ATOM 1568 O O . SER B 1 99 ? -10.688 6.84 0.547 1 96.38 99 SER B O 1
ATOM 1570 N N . LYS B 1 100 ? -12.953 7.273 0.345 1 93 100 LYS B N 1
ATOM 1571 C CA . LYS B 1 100 ? -12.984 7.953 -0.947 1 93 100 LYS B CA 1
ATOM 1572 C C . LYS B 1 100 ? -13.664 9.312 -0.833 1 93 100 LYS B C 1
ATOM 1574 O O . LYS B 1 100 ? -14.812 9.406 -0.397 1 93 100 LYS B O 1
ATOM 1579 N N . LEU B 1 101 ? -12.812 10.25 -1.147 1 92 101 LEU B N 1
ATOM 1580 C CA . LEU B 1 101 ? -13.227 11.617 -0.858 1 92 101 LEU B CA 1
ATOM 1581 C C . LEU B 1 101 ? -13.781 12.289 -2.107 1 92 101 LEU B C 1
ATOM 1583 O O . LEU B 1 101 ? -13.391 11.953 -3.227 1 92 101 LEU B O 1
#

Solvent-accessible surface area (backbone atoms only — not comparable to full-atom values): 10462 Å² total; per-residue (Å²): 84,23,28,40,37,39,36,30,47,47,95,48,62,67,39,59,65,52,38,64,72,44,51,47,54,51,42,46,71,70,30,42,89,44,30,43,38,34,40,35,34,31,44,38,48,89,87,45,70,38,39,35,38,36,44,32,36,24,66,29,61,67,33,48,56,52,43,69,66,34,79,73,32,50,62,53,63,66,47,46,72,78,29,32,78,53,72,66,44,79,44,57,30,30,56,77,47,74,50,81,101,83,22,27,40,36,38,37,30,47,48,94,47,62,68,41,61,66,51,38,65,72,45,50,48,54,52,43,47,71,69,30,42,90,46,32,42,38,32,40,35,33,32,42,39,49,90,87,45,71,37,40,35,40,35,44,32,36,24,65,28,61,66,34,46,55,51,43,68,66,35,80,74,32,48,62,52,62,66,48,46,71,78,30,33,79,53,73,67,45,79,44,57,30,30,57,77,47,71,49,81,100

pLDDT: mean 97.71, std 2.1, range [85.94, 98.94]

InterPro domains:
  IPR009799 EthD domain [TIGR02118] (1-96)
  IPR011008 Dimeric alpha-beta barrel [SSF54909] (3-95)

Secondary structure (DSSP, 8-state):
-EEEEEEEESSS-B-HHHIIIIIHHHHHHHHGGGTEEEEEEEEE-TT-SEEEEEEEEES-HHHHHHHHHSTTHHHHHHGGGGTB-PPPEEEEEEEEEEEE-/-EEEEEEEESSS-B-HHHIIIIIHHHHHHHHGGGTEEEEEEEEE-TT-SEEEEEEEEES-HHHHHHHHHSTTHHHHHHGGGGTB-PPPEEEEEEEEEEEE-

Foldseek 3Di:
DKKKKKFFFPDKFFAVCCCVVPLVVLLCVQQVVLFWDDKDKDADDDPDRTGIMIMTDGNDPVSVVCSCPDPSVVVSVVCVVVTIPTDIDMDIDDDPDDDDD/DKKKKKFFFPDKFFAVCCCVPPLVVLLCVQQVVLFWDDKDKDADDDPDRTGIMIMTDGNDPVSVVCSCPDPSVVVSVVCVVVTIPTDIDMDIDDDPDDDDD